Protein AF-A0A194SCV3-F1 (afdb_monomer)

Radius of gyration: 21.95 Å; Cα contacts (8 Å, |Δi|>4): 439; chains: 1; bounding box: 51×50×75 Å

Solvent-accessible surface area (backbone atoms only — not comparable to full-atom values): 14834 Å² total; per-residue (Å²): 133,85,81,80,72,81,77,82,85,56,35,61,63,73,81,51,53,65,38,27,84,58,30,68,70,54,52,54,50,48,66,70,52,48,70,95,56,96,75,72,73,80,56,51,74,49,36,38,59,70,39,33,36,42,34,36,36,84,41,12,36,33,38,32,27,41,51,36,85,89,53,64,49,36,80,82,61,46,73,69,58,49,27,54,39,12,74,70,68,30,29,28,25,52,35,37,38,38,38,48,63,52,63,76,61,65,61,68,69,90,80,68,77,69,82,64,81,75,76,54,80,89,74,54,65,31,52,55,74,57,73,30,35,40,41,71,37,53,78,72,73,78,90,72,83,71,74,88,77,79,85,85,88,84,92,78,92,75,93,71,88,73,82,78,84,78,78,80,84,62,82,53,60,44,71,47,47,74,82,41,29,38,46,61,51,37,73,62,59,45,83,56,78,43,72,50,64,31,53,87,88,50,86,88,52,31,28,33,40,23,36,34,73,66,12,39,35,37,32,31,45,22,50,48,88,65,15,75,81,45,31,43,77,22,32,50,32,33,42,37,41,41,56,58,69,44,65,87,87,66,134

Mean predicted aligned error: 8.71 Å

Secondary structure (DSSP, 8-state):
----PPPPPSB-SGGGTT--TT-HHHHHHHHHHS-SSTT-PPPEEEE-SS-EEEEEGGGTEEEEEEEPTT----TT--HHHHHHHHHTT-EEEEEEEEE---HHHH---TT--S-PPPPPGGGPPPPPSSPSEEEPPP-----------------------PPPPP-PPP-SPEEE-TT-BHHHHHHHH-S-SEEE---TTSTT---EEEEGGGTEEEEES--STTHHHHHTTSBEEEEEEE-TTS-TT--

Structure (mmCIF, N/CA/C/O backbone):
data_AF-A0A194SCV3-F1
#
_entry.id   AF-A0A194SCV3-F1
#
loop_
_atom_site.group_PDB
_atom_site.id
_atom_site.type_symbol
_atom_site.label_atom_id
_atom_site.label_alt_id
_atom_site.label_comp_id
_atom_site.label_asym_id
_atom_site.label_entity_id
_atom_site.label_seq_id
_atom_site.pdbx_PDB_ins_code
_atom_site.Cartn_x
_atom_site.Cartn_y
_atom_site.Cartn_z
_atom_site.occupancy
_atom_site.B_iso_or_equiv
_atom_site.auth_seq_id
_atom_site.auth_comp_id
_atom_site.auth_asym_id
_atom_site.auth_atom_id
_atom_site.pdbx_PDB_model_num
ATOM 1 N N . MET A 1 1 ? 16.577 -28.197 24.395 1.00 61.78 1 MET A N 1
ATOM 2 C CA . MET A 1 1 ? 15.409 -28.489 23.540 1.00 61.78 1 MET A CA 1
ATOM 3 C C . MET A 1 1 ? 14.853 -27.149 23.100 1.00 61.78 1 MET A C 1
ATOM 5 O O . MET A 1 1 ? 14.354 -26.425 23.949 1.00 61.78 1 MET A O 1
ATOM 9 N N . SER A 1 2 ? 15.060 -26.753 21.844 1.00 57.81 2 SER A N 1
ATOM 10 C CA . SER A 1 2 ? 14.552 -25.472 21.341 1.00 57.81 2 SER A CA 1
ATOM 11 C C . SER A 1 2 ? 13.065 -25.622 21.043 1.00 57.81 2 SER A C 1
ATOM 13 O O . SER A 1 2 ? 12.693 -26.394 20.161 1.00 57.81 2 SER A O 1
ATOM 15 N N . THR A 1 3 ? 12.218 -24.935 21.804 1.00 69.69 3 THR A N 1
ATOM 16 C CA . THR A 1 3 ? 10.779 -24.864 21.537 1.00 69.69 3 THR A CA 1
ATOM 17 C C . THR A 1 3 ? 10.575 -24.146 20.207 1.00 69.69 3 THR A C 1
ATOM 19 O O . THR A 1 3 ? 10.859 -22.955 20.095 1.00 69.69 3 THR A O 1
ATOM 22 N N . VAL A 1 4 ? 10.118 -24.871 19.187 1.00 69.81 4 VAL A N 1
ATOM 23 C CA . VAL A 1 4 ? 9.687 -24.273 17.921 1.00 69.81 4 VAL A CA 1
ATOM 24 C C . VAL A 1 4 ? 8.396 -23.516 18.216 1.00 69.81 4 VAL A C 1
ATOM 26 O O . VAL A 1 4 ? 7.373 -24.135 18.507 1.00 69.81 4 VAL A O 1
ATOM 29 N N . MET A 1 5 ? 8.445 -22.183 18.217 1.00 71.94 5 MET A N 1
ATOM 30 C CA . MET A 1 5 ? 7.222 -21.388 18.315 1.00 71.94 5 MET A CA 1
ATOM 31 C C . MET A 1 5 ? 6.427 -21.548 17.013 1.00 71.94 5 MET A C 1
ATOM 33 O O . MET A 1 5 ? 7.025 -21.462 15.936 1.00 71.94 5 MET A O 1
ATOM 37 N N . PRO A 1 6 ? 5.110 -21.802 17.081 1.00 73.88 6 PRO A N 1
ATOM 38 C CA . PRO A 1 6 ? 4.286 -21.916 15.888 1.00 73.88 6 PRO A CA 1
ATOM 39 C C . PRO A 1 6 ? 4.324 -20.595 15.115 1.00 73.88 6 PRO A C 1
ATOM 41 O O . PRO A 1 6 ? 4.078 -19.528 15.677 1.00 73.88 6 PRO A O 1
ATOM 44 N N . THR A 1 7 ? 4.656 -20.663 13.827 1.00 75.25 7 THR A N 1
ATOM 45 C CA . THR A 1 7 ? 4.573 -19.504 12.936 1.00 75.25 7 THR A CA 1
ATOM 46 C C . THR A 1 7 ? 3.104 -19.092 12.818 1.00 75.25 7 THR A C 1
ATOM 48 O O . THR A 1 7 ? 2.262 -19.960 12.572 1.00 75.25 7 THR A O 1
ATOM 51 N N . PRO A 1 8 ? 2.759 -17.809 13.015 1.00 82.00 8 PRO A N 1
ATOM 52 C CA . PRO A 1 8 ? 1.388 -17.357 12.829 1.00 82.00 8 PRO A CA 1
ATOM 53 C C . PRO A 1 8 ? 0.954 -17.587 11.377 1.00 82.00 8 PRO A C 1
ATOM 55 O O . PRO A 1 8 ? 1.681 -17.261 10.440 1.00 82.00 8 PRO A O 1
ATOM 58 N N . ASN A 1 9 ? -0.239 -18.154 11.198 1.00 91.56 9 ASN A N 1
ATOM 59 C CA . ASN A 1 9 ? -0.852 -18.313 9.882 1.00 91.56 9 ASN A CA 1
ATOM 60 C C . ASN A 1 9 ? -1.389 -16.957 9.408 1.00 91.56 9 ASN A C 1
ATOM 62 O O . ASN A 1 9 ? -2.195 -16.339 10.103 1.00 91.56 9 ASN A O 1
ATOM 66 N N . GLY A 1 10 ? -0.971 -16.515 8.225 1.00 95.38 10 GLY A N 1
ATOM 67 C CA . GLY A 1 10 ? -1.454 -15.287 7.600 1.00 95.38 10 GLY A CA 1
ATOM 68 C C . GLY A 1 10 ? -0.558 -14.827 6.455 1.00 95.38 10 GLY A C 1
ATOM 69 O O . GLY A 1 10 ? 0.384 -15.520 6.062 1.00 95.38 10 GLY A O 1
ATOM 70 N N . THR A 1 11 ? -0.867 -13.653 5.920 1.00 97.25 11 THR A N 1
ATOM 71 C CA . THR A 1 11 ? -0.187 -13.074 4.764 1.00 97.25 11 THR A CA 1
ATOM 72 C C . THR A 1 11 ? 0.806 -12.003 5.191 1.00 97.25 11 THR A C 1
ATOM 74 O O . THR A 1 11 ? 0.411 -10.935 5.644 1.00 97.25 11 THR A O 1
ATOM 77 N N . ASP A 1 12 ? 2.095 -12.273 5.009 1.00 96.88 12 ASP A N 1
ATOM 78 C CA . ASP A 1 12 ? 3.168 -11.290 5.183 1.00 96.88 12 ASP A CA 1
ATOM 79 C C . ASP A 1 12 ? 3.372 -10.502 3.877 1.00 96.88 12 ASP A C 1
ATOM 81 O O . ASP A 1 12 ? 3.797 -11.066 2.864 1.00 96.88 12 ASP A O 1
ATOM 85 N N . LEU A 1 13 ? 3.040 -9.207 3.897 1.00 97.56 13 LEU A N 1
ATOM 86 C CA . LEU A 1 13 ? 3.214 -8.305 2.753 1.00 97.56 13 LEU A CA 1
ATOM 87 C C . LEU A 1 13 ? 4.610 -7.666 2.704 1.00 97.56 13 LEU A C 1
ATOM 89 O O . LEU A 1 13 ? 5.088 -7.356 1.612 1.00 97.56 13 LEU A O 1
ATOM 93 N N . HIS A 1 14 ? 5.306 -7.522 3.838 1.00 97.25 14 HIS A N 1
ATOM 94 C CA . HIS A 1 14 ? 6.684 -7.006 3.869 1.00 97.25 14 HIS A CA 1
ATOM 95 C C . HIS A 1 14 ? 7.638 -7.920 3.100 1.00 97.25 14 HIS A C 1
ATOM 97 O O . HIS A 1 14 ? 8.581 -7.446 2.471 1.00 97.25 14 HIS A O 1
ATOM 103 N N . ALA A 1 15 ? 7.343 -9.221 3.066 1.00 97.25 15 ALA A N 1
ATOM 104 C CA . ALA A 1 15 ? 8.031 -10.216 2.247 1.00 97.25 15 ALA A CA 1
ATOM 105 C C . ALA A 1 15 ? 8.077 -9.908 0.732 1.00 97.25 15 ALA A C 1
ATOM 107 O O . ALA A 1 15 ? 8.843 -10.562 0.013 1.00 97.25 15 ALA A O 1
ATOM 108 N N . LEU A 1 16 ? 7.250 -8.976 0.244 1.00 98.06 16 LEU A N 1
ATOM 109 C CA . LEU A 1 16 ? 7.184 -8.565 -1.161 1.00 98.06 16 LEU A CA 1
ATOM 110 C C . LEU A 1 16 ? 8.016 -7.315 -1.477 1.00 98.06 16 LEU A C 1
ATOM 112 O O . LEU A 1 16 ? 8.256 -7.028 -2.653 1.00 98.06 16 LEU A O 1
ATOM 116 N N . LEU A 1 17 ? 8.472 -6.583 -0.459 1.00 97.94 17 LEU A N 1
ATOM 117 C CA . LEU A 1 17 ? 9.349 -5.428 -0.638 1.00 97.94 17 LEU A CA 1
ATOM 118 C C . LEU A 1 17 ? 10.698 -5.867 -1.230 1.00 97.94 17 LEU A C 1
ATOM 120 O O . LEU A 1 17 ? 11.216 -6.948 -0.949 1.00 97.94 17 LEU A O 1
ATOM 124 N N . GLY A 1 18 ? 11.260 -5.029 -2.095 1.00 97.44 18 GLY A N 1
ATOM 125 C CA . GLY A 1 18 ? 12.500 -5.272 -2.830 1.00 97.44 18 GLY A CA 1
ATOM 126 C C . GLY A 1 18 ? 12.377 -6.217 -4.032 1.00 97.44 18 GLY A C 1
ATOM 127 O O . GLY A 1 18 ? 13.321 -6.309 -4.814 1.00 97.44 18 GLY A O 1
ATOM 128 N N . LEU A 1 19 ? 11.244 -6.906 -4.225 1.00 98.25 19 LEU A N 1
ATOM 129 C CA . LEU A 1 19 ? 11.053 -7.804 -5.370 1.00 98.25 19 LEU A CA 1
ATOM 130 C C . LEU A 1 19 ? 10.881 -7.030 -6.688 1.00 98.25 19 LEU A C 1
ATOM 132 O O . LEU A 1 19 ? 10.315 -5.938 -6.712 1.00 98.25 19 LEU A O 1
ATOM 136 N N . SER A 1 20 ? 11.328 -7.618 -7.800 1.00 97.94 20 SER A N 1
ATOM 137 C CA . SER A 1 20 ? 11.035 -7.116 -9.148 1.00 97.94 20 SER A CA 1
ATOM 138 C C . SER A 1 20 ? 9.596 -7.470 -9.569 1.00 97.94 20 SER A C 1
ATOM 140 O O . SER A 1 20 ? 9.032 -8.450 -9.067 1.00 97.94 20 SER A O 1
ATOM 142 N N . PRO A 1 21 ? 8.992 -6.744 -10.530 1.00 97.75 21 PRO A N 1
ATOM 143 C CA . PRO A 1 21 ? 7.656 -7.063 -11.056 1.00 97.75 21 PRO A CA 1
ATOM 144 C C . PRO A 1 21 ? 7.566 -8.435 -11.753 1.00 97.75 21 PRO A C 1
ATOM 146 O O . PRO A 1 21 ? 6.473 -8.966 -11.939 1.00 97.75 21 PRO A O 1
ATOM 149 N N . SER A 1 22 ? 8.702 -9.009 -12.147 1.00 97.00 22 SER A N 1
ATOM 150 C CA . SER A 1 22 ? 8.845 -10.330 -12.771 1.00 97.00 22 SER A CA 1
ATOM 151 C C . SER A 1 22 ? 9.275 -11.427 -11.787 1.00 97.00 22 SER A C 1
ATOM 153 O O . SER A 1 22 ? 9.466 -12.576 -12.184 1.00 97.00 22 SER A O 1
ATOM 155 N N . SER A 1 23 ? 9.447 -11.099 -10.501 1.00 97.88 23 SER A N 1
ATOM 156 C CA . SER A 1 23 ? 9.950 -12.038 -9.501 1.00 97.88 23 SER A CA 1
ATOM 157 C C . SER A 1 23 ? 9.062 -13.289 -9.411 1.00 97.88 23 SER A C 1
ATOM 159 O O . SER A 1 23 ? 7.859 -13.157 -9.167 1.00 97.88 23 SER A O 1
ATOM 161 N N . PRO A 1 24 ? 9.628 -14.514 -9.482 1.00 97.75 24 PRO A N 1
ATOM 162 C CA . PRO A 1 24 ? 8.857 -15.744 -9.293 1.00 97.75 24 PRO A CA 1
ATOM 163 C C . PRO A 1 24 ? 8.139 -15.796 -7.941 1.00 97.75 24 PRO A C 1
ATOM 165 O O . PRO A 1 24 ? 7.052 -16.355 -7.833 1.00 97.75 24 PRO A O 1
ATOM 168 N N . ARG A 1 25 ? 8.722 -15.176 -6.904 1.00 97.94 25 ARG A N 1
ATOM 169 C CA . ARG A 1 25 ? 8.115 -15.090 -5.569 1.00 97.94 25 ARG A CA 1
ATOM 170 C C . ARG A 1 25 ? 6.877 -14.194 -5.570 1.00 97.94 25 ARG A C 1
ATOM 172 O O . ARG A 1 25 ? 5.889 -14.548 -4.934 1.00 97.94 25 ARG A O 1
ATOM 179 N N . LEU A 1 26 ? 6.921 -13.073 -6.294 1.00 97.75 26 LEU A N 1
ATOM 180 C CA . LEU A 1 26 ? 5.761 -12.200 -6.466 1.00 97.75 26 LEU A CA 1
ATOM 181 C C . LEU A 1 26 ? 4.676 -12.895 -7.295 1.00 97.75 26 LEU A C 1
ATOM 183 O O . LEU A 1 26 ? 3.520 -12.901 -6.892 1.00 97.75 26 LEU A O 1
ATOM 187 N N . ALA A 1 27 ? 5.047 -13.547 -8.400 1.00 96.69 27 ALA A N 1
ATOM 188 C CA . ALA A 1 27 ? 4.106 -14.302 -9.226 1.00 96.69 27 ALA A CA 1
ATOM 189 C C . ALA A 1 27 ? 3.414 -15.430 -8.438 1.00 96.69 27 ALA A C 1
ATOM 191 O O . ALA A 1 27 ? 2.198 -15.585 -8.523 1.00 96.69 27 ALA A O 1
ATOM 192 N N . ALA A 1 28 ? 4.164 -16.177 -7.619 1.00 96.75 28 ALA A N 1
ATOM 193 C CA . ALA A 1 28 ? 3.611 -17.215 -6.748 1.00 96.75 28 ALA A CA 1
ATOM 194 C C . ALA A 1 28 ? 2.696 -16.642 -5.654 1.00 96.75 28 ALA A C 1
ATOM 196 O O . ALA A 1 28 ? 1.699 -17.265 -5.297 1.00 96.75 28 ALA A O 1
ATOM 197 N N . PHE A 1 29 ? 3.022 -15.460 -5.120 1.00 97.44 29 PHE A N 1
ATOM 198 C CA . PHE A 1 29 ? 2.143 -14.749 -4.197 1.00 97.44 29 PHE A CA 1
ATOM 199 C C . PHE A 1 29 ? 0.823 -14.369 -4.877 1.00 97.44 29 PHE A C 1
ATOM 201 O O . PHE A 1 29 ? -0.229 -14.706 -4.341 1.00 97.44 29 PHE A O 1
ATOM 208 N N . LEU A 1 30 ? 0.888 -13.725 -6.048 1.00 96.88 30 LEU A N 1
ATOM 209 C CA . LEU A 1 30 ? -0.287 -13.288 -6.806 1.00 96.88 30 LEU A CA 1
ATOM 210 C C . LEU A 1 30 ? -1.168 -14.483 -7.172 1.00 96.88 30 LEU A C 1
ATOM 212 O O . LEU A 1 30 ? -2.339 -14.489 -6.829 1.00 96.88 30 LEU A O 1
ATOM 216 N N . SER A 1 31 ? -0.577 -15.561 -7.691 1.00 95.06 31 SER A N 1
ATOM 217 C CA . SER A 1 31 ? -1.310 -16.790 -8.043 1.00 95.06 31 SER A CA 1
ATOM 218 C C . SER A 1 31 ? -2.037 -17.439 -6.858 1.00 95.06 31 SER A C 1
ATOM 220 O O . SER A 1 31 ? -2.979 -18.190 -7.056 1.00 95.06 31 SER A O 1
ATOM 222 N N . ARG A 1 32 ? -1.580 -17.207 -5.621 1.00 95.19 32 ARG A N 1
ATOM 223 C CA . ARG A 1 32 ? -2.218 -17.745 -4.409 1.00 95.19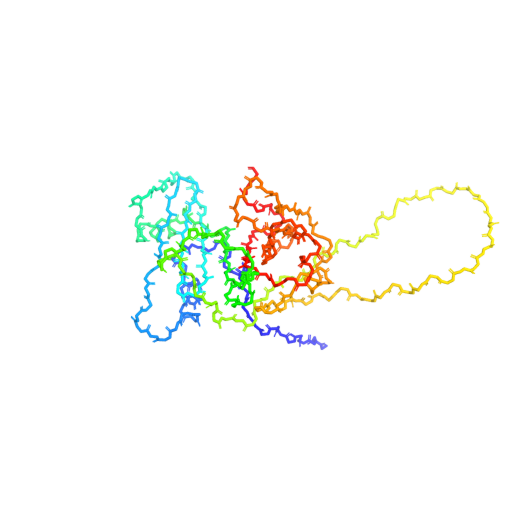 32 ARG A CA 1
ATOM 224 C C . ARG A 1 32 ? -3.375 -16.876 -3.918 1.00 95.19 32 ARG A C 1
ATOM 226 O O . ARG A 1 32 ? -4.240 -17.383 -3.211 1.00 95.19 32 ARG A O 1
ATOM 233 N N . VAL A 1 33 ? -3.335 -15.572 -4.188 1.00 95.00 33 VAL A N 1
ATOM 234 C CA . VAL A 1 33 ? -4.378 -14.630 -3.751 1.00 95.00 33 VAL A CA 1
ATOM 235 C C . VAL A 1 33 ? -5.387 -14.343 -4.857 1.00 95.00 33 VAL A C 1
ATOM 237 O O . VAL A 1 33 ? -6.498 -13.930 -4.564 1.00 95.00 33 VAL A O 1
ATOM 240 N N . GLU A 1 34 ? -5.039 -14.561 -6.118 1.00 93.44 34 GLU A N 1
ATOM 241 C CA . GLU A 1 34 ? -5.981 -14.463 -7.224 1.00 93.44 34 GLU A CA 1
ATOM 242 C C . GLU A 1 34 ? -6.985 -15.629 -7.173 1.00 93.44 34 GLU A C 1
ATOM 244 O O . GLU A 1 34 ? -6.626 -16.743 -6.787 1.00 93.44 34 GLU A O 1
ATOM 249 N N . PRO A 1 35 ? -8.262 -15.391 -7.513 1.00 85.56 35 PRO A N 1
ATOM 250 C CA . PRO A 1 35 ? -9.242 -16.464 -7.617 1.00 85.56 35 PRO A CA 1
ATOM 251 C C . PRO A 1 35 ? -8.844 -17.449 -8.727 1.00 85.56 35 PRO A C 1
ATOM 253 O O . PRO A 1 35 ? -8.335 -17.031 -9.762 1.00 85.56 35 PRO A O 1
ATOM 256 N N . ASP A 1 36 ? -9.161 -18.738 -8.554 1.00 82.56 36 ASP A N 1
ATOM 257 C CA . ASP A 1 36 ? -8.846 -19.828 -9.505 1.00 82.56 36 ASP A CA 1
ATOM 258 C C . ASP A 1 36 ? -9.497 -19.680 -10.900 1.00 82.56 36 ASP A C 1
ATOM 260 O O . ASP A 1 36 ? -9.350 -20.548 -11.765 1.00 82.56 36 ASP A O 1
ATOM 264 N N . ASP A 1 37 ? -10.258 -18.611 -11.133 1.00 79.31 37 ASP A N 1
ATOM 265 C CA . ASP A 1 37 ? -10.914 -18.379 -12.408 1.00 79.31 37 ASP A CA 1
ATOM 266 C C . ASP A 1 37 ? -9.906 -17.818 -13.423 1.00 79.31 37 ASP A C 1
ATOM 268 O O . ASP A 1 37 ? -9.230 -16.816 -13.180 1.00 79.31 37 ASP A O 1
ATOM 272 N N . ASN A 1 38 ? -9.842 -18.425 -14.612 1.00 69.88 38 ASN A N 1
ATOM 273 C CA . ASN A 1 38 ? -8.940 -18.034 -15.709 1.00 69.88 38 ASN A CA 1
ATOM 274 C C . ASN A 1 38 ? -9.209 -16.612 -16.257 1.00 69.88 38 ASN A C 1
ATOM 276 O O . ASN A 1 38 ? -8.614 -16.202 -17.254 1.00 69.88 38 ASN A O 1
ATOM 280 N N . SER A 1 39 ? -10.129 -15.864 -15.648 1.00 80.12 39 SER A N 1
ATOM 281 C CA . SER A 1 39 ? -10.532 -14.514 -16.022 1.00 80.12 39 SER A CA 1
ATOM 282 C C . SER A 1 39 ? -9.831 -13.408 -15.233 1.00 80.12 39 SER A C 1
ATOM 284 O O . SER A 1 39 ? -10.275 -12.262 -15.308 1.00 80.12 39 SER A O 1
ATOM 286 N N . CYS A 1 40 ? -8.791 -13.716 -14.453 1.00 85.12 40 CYS A N 1
ATOM 287 C CA . CYS A 1 40 ? -8.062 -12.705 -13.694 1.00 85.12 40 CYS A CA 1
ATOM 288 C C . CYS A 1 40 ? -7.499 -11.614 -14.637 1.00 85.12 40 CYS A C 1
ATOM 290 O O . CYS A 1 40 ? -6.663 -11.912 -15.498 1.00 85.12 40 CYS A O 1
ATOM 292 N N . PRO A 1 41 ? -7.977 -10.355 -14.551 1.00 92.50 41 PRO A N 1
ATOM 293 C CA . PRO A 1 41 ? -7.523 -9.310 -15.453 1.00 92.50 41 PRO A CA 1
ATOM 294 C C . PRO A 1 41 ? -6.087 -8.890 -15.102 1.00 92.50 41 PRO A C 1
ATOM 296 O O . PRO A 1 41 ? -5.730 -8.849 -13.921 1.00 92.50 41 PRO A O 1
ATOM 299 N N . PRO A 1 42 ? -5.265 -8.506 -16.097 1.00 94.50 42 PRO A N 1
ATOM 300 C CA . PRO A 1 42 ? -3.934 -7.975 -15.826 1.00 94.50 42 PRO A CA 1
ATOM 301 C C . PRO A 1 42 ? -4.017 -6.701 -14.965 1.00 94.50 42 PRO A C 1
ATOM 303 O O . PRO A 1 42 ? -5.031 -5.994 -15.011 1.00 94.50 42 PRO A O 1
ATOM 306 N N . PRO A 1 43 ? -2.960 -6.365 -14.202 1.00 97.06 43 PRO A N 1
ATOM 307 C CA . PRO A 1 43 ? -2.958 -5.155 -13.393 1.00 97.06 43 PRO A CA 1
ATOM 308 C C . PRO A 1 43 ? -3.059 -3.901 -14.266 1.00 97.06 43 PRO A C 1
ATOM 310 O O . PRO A 1 43 ? -2.466 -3.819 -15.345 1.00 97.06 43 PRO A O 1
ATOM 313 N N . GLU A 1 44 ? -3.748 -2.879 -13.761 1.00 96.81 44 GLU A N 1
ATOM 314 C CA . GLU A 1 44 ? -3.720 -1.547 -14.363 1.00 96.81 44 GLU A CA 1
ATOM 315 C C . GLU A 1 44 ? -2.363 -0.893 -14.064 1.00 96.81 44 GLU A C 1
ATOM 317 O O . GLU A 1 44 ? -2.018 -0.639 -12.904 1.00 96.81 44 GLU A O 1
ATOM 322 N N . VAL A 1 45 ? -1.607 -0.597 -15.122 1.00 97.81 45 VAL A N 1
ATOM 323 C CA . VAL A 1 45 ? -0.297 0.058 -15.039 1.00 97.81 45 VAL A CA 1
ATOM 324 C C . VAL A 1 45 ? -0.472 1.575 -14.987 1.00 97.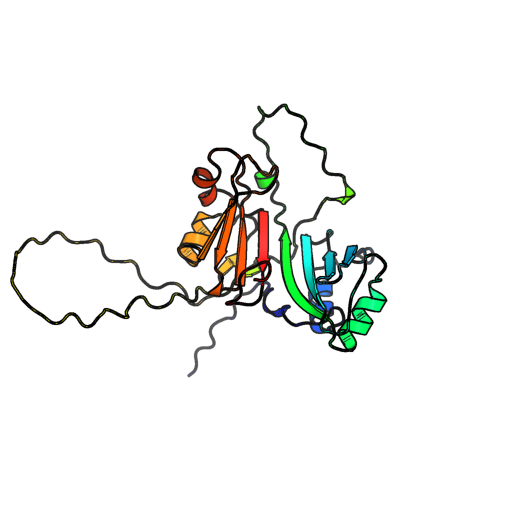81 45 VAL A C 1
ATOM 326 O O . VAL A 1 45 ? -1.032 2.172 -15.906 1.00 97.81 45 VAL A O 1
ATOM 329 N N . LYS A 1 46 ? 0.073 2.217 -13.948 1.00 97.56 46 LYS A N 1
ATOM 330 C CA . LYS A 1 46 ? 0.277 3.675 -13.912 1.00 97.56 46 LYS A CA 1
ATOM 331 C C . LYS A 1 46 ? 1.751 3.968 -13.709 1.00 97.56 46 LYS A C 1
ATOM 333 O O . LYS A 1 46 ? 2.276 3.751 -12.624 1.00 97.56 46 LYS A O 1
ATOM 338 N N . ALA A 1 47 ? 2.415 4.443 -14.752 1.00 97.88 47 ALA A N 1
ATOM 339 C CA . ALA A 1 47 ? 3.850 4.681 -14.740 1.00 97.88 47 ALA A CA 1
ATOM 340 C C . ALA A 1 47 ? 4.176 6.178 -14.823 1.00 97.88 47 ALA A C 1
ATOM 342 O O . ALA A 1 47 ? 3.678 6.901 -15.690 1.00 97.88 47 ALA A O 1
ATOM 343 N N . TYR A 1 48 ? 5.051 6.606 -13.920 1.00 96.88 48 TYR A N 1
ATOM 344 C CA . TYR A 1 48 ? 5.630 7.938 -13.809 1.00 96.88 48 TYR A CA 1
ATOM 345 C C . TYR A 1 48 ? 7.159 7.819 -13.847 1.00 96.88 48 TYR A C 1
ATOM 347 O O . TYR A 1 48 ? 7.714 6.722 -13.769 1.00 96.88 48 TYR A O 1
ATOM 355 N N . ALA A 1 49 ? 7.860 8.944 -13.988 1.00 96.81 49 ALA A N 1
ATOM 356 C CA . ALA A 1 49 ? 9.318 8.929 -14.122 1.00 96.81 49 ALA A CA 1
ATOM 357 C C . ALA A 1 49 ? 10.041 8.396 -12.869 1.00 96.81 49 ALA A C 1
ATOM 359 O O . ALA A 1 49 ? 11.165 7.912 -12.979 1.00 96.81 49 ALA A O 1
ATOM 360 N N . ASP A 1 50 ? 9.397 8.500 -11.709 1.00 96.25 50 ASP A N 1
ATOM 361 C CA . ASP A 1 50 ? 9.905 8.219 -10.366 1.00 96.25 50 ASP A CA 1
ATOM 362 C C . ASP A 1 50 ? 9.212 7.037 -9.674 1.00 96.25 50 ASP A C 1
ATOM 364 O O . ASP A 1 50 ? 9.712 6.544 -8.667 1.00 96.25 50 ASP A O 1
ATOM 368 N N . ILE A 1 51 ? 8.081 6.558 -10.195 1.00 97.62 51 ILE A N 1
ATOM 369 C CA . ILE A 1 51 ? 7.347 5.438 -9.604 1.00 97.62 51 ILE A CA 1
ATOM 370 C C . ILE A 1 51 ? 6.466 4.736 -10.640 1.00 97.62 51 ILE A C 1
ATOM 372 O O . ILE A 1 51 ? 5.940 5.347 -11.572 1.00 97.62 51 ILE A O 1
ATOM 376 N N . VAL A 1 52 ? 6.268 3.435 -10.465 1.00 98.25 52 VAL A N 1
ATOM 377 C CA . VAL A 1 52 ? 5.346 2.624 -11.261 1.00 98.25 52 VAL A CA 1
ATOM 378 C C . VAL A 1 52 ? 4.382 1.901 -10.339 1.00 98.25 52 VAL A C 1
ATOM 380 O O . VAL A 1 52 ? 4.811 1.176 -9.450 1.00 98.25 52 VAL A O 1
ATOM 383 N N . TYR A 1 53 ? 3.086 2.037 -10.592 1.00 98.31 53 TYR A N 1
ATOM 384 C CA . TYR A 1 53 ? 2.041 1.308 -9.889 1.00 98.31 53 TYR A CA 1
ATOM 385 C C . TYR A 1 53 ? 1.503 0.168 -10.747 1.00 98.31 53 TYR A C 1
ATOM 387 O O . TYR A 1 53 ? 1.123 0.382 -11.903 1.00 98.31 53 TYR A O 1
ATOM 395 N N . LEU A 1 54 ? 1.414 -1.020 -10.155 1.00 98.31 54 LEU A N 1
ATOM 396 C CA . LEU A 1 54 ? 0.650 -2.148 -10.676 1.00 98.31 54 LEU A CA 1
ATOM 397 C C . LEU A 1 54 ? -0.581 -2.340 -9.788 1.00 98.31 54 LEU A C 1
ATOM 399 O O . LEU A 1 54 ? -0.473 -2.837 -8.667 1.00 98.31 54 LEU A O 1
ATOM 403 N N . ASN A 1 55 ? -1.745 -1.918 -10.283 1.00 97.62 55 ASN A N 1
ATOM 404 C CA . ASN A 1 55 ? -2.996 -1.938 -9.528 1.00 97.62 55 ASN A CA 1
ATOM 405 C C . ASN A 1 55 ? -3.790 -3.215 -9.841 1.00 97.62 55 ASN A C 1
ATOM 407 O O . ASN A 1 55 ? -4.393 -3.341 -10.910 1.00 97.62 55 ASN A O 1
ATOM 411 N N . TYR A 1 56 ? -3.839 -4.143 -8.891 1.00 96.81 56 TYR A N 1
ATOM 412 C CA . TYR A 1 56 ? -4.643 -5.364 -8.930 1.00 96.81 56 TYR A CA 1
ATOM 413 C C . TYR A 1 56 ? -5.996 -5.107 -8.262 1.00 96.81 56 TYR A C 1
ATOM 415 O O . TYR A 1 56 ? -6.283 -5.559 -7.151 1.00 96.81 56 TYR A O 1
ATOM 423 N N . ARG A 1 57 ? -6.847 -4.330 -8.943 1.00 94.44 57 ARG A N 1
ATOM 424 C CA . ARG A 1 57 ? -8.135 -3.881 -8.384 1.00 94.44 57 ARG A CA 1
ATOM 425 C C . ARG A 1 57 ? -9.055 -5.021 -7.972 1.00 94.44 57 ARG A C 1
ATOM 427 O O . ARG A 1 57 ? -9.724 -4.903 -6.954 1.00 94.44 57 ARG A O 1
ATOM 434 N N . HIS A 1 58 ? -9.034 -6.118 -8.719 1.00 93.88 58 HIS A N 1
ATOM 435 C CA . HIS A 1 58 ? -9.863 -7.302 -8.494 1.00 93.88 58 HIS A CA 1
ATOM 436 C C . HIS A 1 58 ? -9.491 -8.101 -7.225 1.00 93.88 58 HIS A C 1
ATOM 438 O O . HIS A 1 58 ? -10.260 -8.965 -6.822 1.00 93.88 58 HIS A O 1
ATOM 444 N N . ILE A 1 59 ? -8.353 -7.803 -6.585 1.00 95.38 59 ILE A N 1
ATOM 445 C CA . ILE A 1 59 ? -7.967 -8.336 -5.265 1.00 95.38 59 ILE A CA 1
ATOM 446 C C . ILE A 1 59 ? -7.651 -7.225 -4.250 1.00 95.38 59 ILE A C 1
ATOM 448 O O . ILE A 1 59 ? -7.078 -7.500 -3.203 1.00 95.38 59 ILE A O 1
ATOM 452 N N . GLY A 1 60 ? -7.962 -5.958 -4.540 1.00 95.69 60 GLY A N 1
ATOM 453 C CA . GLY A 1 60 ? -7.759 -4.882 -3.562 1.00 95.69 60 GLY A CA 1
ATOM 454 C C . GLY A 1 60 ? -6.297 -4.537 -3.263 1.00 95.69 60 GLY A C 1
ATOM 455 O O . GLY A 1 60 ? -6.021 -4.044 -2.172 1.00 95.69 60 GLY A O 1
ATOM 456 N N . LEU A 1 61 ? -5.365 -4.801 -4.187 1.00 97.38 61 LEU A N 1
ATOM 457 C CA . LEU A 1 61 ? -3.921 -4.659 -3.961 1.00 97.38 61 LEU A CA 1
ATOM 458 C C . LEU A 1 61 ? -3.266 -3.729 -4.988 1.00 97.38 61 LEU A C 1
ATOM 460 O O . LEU A 1 61 ? -3.420 -3.918 -6.191 1.00 97.38 61 LEU A O 1
ATOM 464 N N . SER A 1 62 ? -2.470 -2.768 -4.534 1.00 98.06 62 SER A N 1
ATOM 465 C CA . SER A 1 62 ? -1.579 -1.965 -5.374 1.00 98.06 62 SER A CA 1
ATOM 466 C C . SER A 1 62 ? -0.127 -2.233 -5.004 1.00 98.06 62 SER A C 1
ATOM 468 O O . SER A 1 62 ? 0.208 -2.310 -3.825 1.00 98.06 62 SER A O 1
ATOM 470 N N . LEU A 1 63 ? 0.742 -2.356 -6.004 1.00 98.44 63 LEU A N 1
ATOM 471 C CA . LEU A 1 63 ? 2.187 -2.481 -5.823 1.00 98.44 63 LEU A CA 1
ATOM 472 C C . LEU A 1 63 ? 2.881 -1.262 -6.423 1.00 98.44 63 LEU A C 1
ATOM 474 O O . LEU A 1 63 ? 2.617 -0.921 -7.574 1.00 98.44 63 LEU A O 1
ATOM 478 N N . SER A 1 64 ? 3.797 -0.654 -5.677 1.00 98.38 64 SER A N 1
ATOM 479 C CA . SER A 1 64 ? 4.582 0.509 -6.094 1.00 98.38 64 SER A CA 1
ATOM 480 C C . SER A 1 64 ? 6.038 0.108 -6.309 1.00 98.38 64 SER A C 1
ATOM 482 O O . SER A 1 64 ? 6.661 -0.475 -5.422 1.00 98.38 64 SER A O 1
ATOM 484 N N . PHE A 1 65 ? 6.589 0.432 -7.475 1.00 98.31 65 PHE A N 1
ATOM 485 C CA . PHE A 1 65 ? 7.959 0.115 -7.861 1.00 98.31 65 PHE A CA 1
ATOM 486 C C . PHE A 1 65 ? 8.760 1.383 -8.126 1.00 98.31 65 PHE A C 1
ATOM 488 O O . PHE A 1 65 ? 8.375 2.201 -8.961 1.00 98.31 65 PHE A O 1
ATOM 495 N N . GLU A 1 66 ? 9.902 1.511 -7.459 1.00 97.69 66 GLU A N 1
ATOM 496 C CA . GLU A 1 66 ? 10.858 2.594 -7.683 1.00 97.69 66 GLU A CA 1
ATOM 497 C C . GLU A 1 66 ? 11.792 2.222 -8.855 1.00 97.69 66 GLU A C 1
ATOM 499 O O . GLU A 1 66 ? 12.445 1.167 -8.805 1.00 97.69 66 GLU A O 1
ATOM 504 N N . PRO A 1 67 ? 11.868 3.049 -9.916 1.00 97.81 67 PRO A N 1
ATOM 505 C CA . PRO A 1 67 ? 12.825 2.885 -10.996 1.00 97.81 67 PRO A CA 1
ATOM 506 C C . PRO A 1 67 ? 14.228 3.285 -10.537 1.00 97.81 67 PRO A C 1
ATOM 508 O O . PRO A 1 67 ? 14.446 4.356 -9.976 1.00 97.81 67 PRO A O 1
ATOM 511 N N . LEU A 1 68 ? 15.208 2.434 -10.825 1.00 96.88 68 LEU A N 1
ATOM 512 C CA . LEU A 1 68 ? 16.616 2.727 -10.594 1.00 96.88 68 LEU A CA 1
ATOM 513 C C . LEU A 1 68 ? 17.240 3.368 -11.844 1.00 96.88 68 LEU A C 1
ATOM 515 O O . LEU A 1 68 ? 16.961 2.930 -12.969 1.00 96.88 68 LEU A O 1
ATOM 519 N N . PRO A 1 69 ? 18.127 4.372 -11.690 1.00 95.25 69 PRO A N 1
ATOM 520 C CA . PRO A 1 69 ? 18.819 4.974 -12.822 1.00 95.25 69 PRO A CA 1
ATOM 521 C C . PRO A 1 69 ? 19.532 3.923 -13.697 1.00 95.25 69 PRO A C 1
ATOM 523 O O . PRO A 1 69 ? 20.142 2.995 -13.166 1.00 95.25 69 PRO A O 1
ATOM 526 N N . PRO A 1 70 ? 19.503 4.062 -15.037 1.00 96.75 70 PRO A N 1
ATOM 527 C CA . PRO A 1 70 ? 19.002 5.209 -15.799 1.00 96.75 70 PRO A CA 1
ATOM 528 C C . PRO A 1 70 ? 17.523 5.107 -16.224 1.00 96.75 70 PRO A C 1
ATOM 530 O O . PRO A 1 70 ? 17.092 5.910 -17.052 1.00 96.75 70 PRO A O 1
ATOM 533 N N . LEU A 1 71 ? 16.755 4.131 -15.723 1.00 97.44 71 LEU A N 1
ATOM 534 C CA . LEU A 1 71 ? 15.369 3.921 -16.148 1.00 97.44 71 LEU A CA 1
ATOM 535 C C . LEU A 1 71 ? 14.498 5.143 -15.820 1.00 97.44 71 LEU A C 1
ATOM 537 O O . LEU A 1 71 ? 14.561 5.685 -14.720 1.00 97.44 71 LEU A O 1
ATOM 541 N N . ARG A 1 72 ? 13.667 5.556 -16.782 1.00 97.38 72 ARG A N 1
ATOM 542 C CA . ARG A 1 72 ? 12.641 6.593 -16.610 1.00 97.38 72 ARG A CA 1
ATOM 543 C C . ARG A 1 72 ? 11.341 6.116 -17.254 1.00 97.38 72 ARG A C 1
ATOM 545 O O . ARG A 1 72 ? 11.186 6.278 -18.466 1.00 97.38 72 ARG A O 1
ATOM 552 N N . PRO A 1 73 ? 10.445 5.479 -16.485 1.00 96.94 73 PRO A N 1
ATOM 553 C CA . PRO A 1 73 ? 9.159 5.035 -16.999 1.00 96.94 73 PRO A CA 1
ATOM 554 C C . PRO A 1 73 ? 8.297 6.225 -17.438 1.00 96.94 73 PRO A C 1
ATOM 556 O O . PRO A 1 73 ? 8.537 7.377 -17.069 1.00 96.94 73 PRO A O 1
ATOM 559 N N . SER A 1 74 ? 7.286 5.952 -18.253 1.00 97.31 74 SER A N 1
ATOM 560 C CA . SER A 1 74 ? 6.340 6.964 -18.726 1.00 97.31 74 SER A CA 1
ATOM 561 C C . SER A 1 74 ? 4.941 6.373 -18.826 1.00 97.31 74 SER A C 1
ATOM 563 O O . SER A 1 74 ? 4.777 5.159 -18.757 1.00 97.31 74 SER A O 1
ATOM 565 N N . SER A 1 75 ? 3.930 7.207 -19.055 1.00 96.62 75 SER A N 1
ATOM 566 C CA . SER A 1 75 ? 2.543 6.746 -19.183 1.00 96.62 75 SER A CA 1
ATOM 567 C C . SER A 1 75 ? 2.304 5.761 -20.336 1.00 96.62 75 SER A C 1
ATOM 569 O O . SER A 1 75 ? 1.268 5.104 -20.349 1.00 96.62 75 SER A O 1
ATOM 571 N N . SER A 1 76 ? 3.235 5.634 -21.291 1.00 97.12 76 SER A N 1
ATOM 572 C CA . SER A 1 76 ? 3.183 4.631 -22.362 1.00 97.12 76 SER A CA 1
ATOM 573 C C . SER A 1 76 ? 3.938 3.334 -22.048 1.00 97.12 76 SER A C 1
ATOM 575 O O . SER A 1 76 ? 3.956 2.441 -22.891 1.00 97.12 76 SER A O 1
ATOM 577 N N . SER A 1 77 ? 4.579 3.212 -20.879 1.00 96.88 77 SER A N 1
ATOM 578 C CA . SER A 1 77 ? 5.274 1.988 -20.463 1.00 96.88 77 SER A CA 1
ATOM 579 C C . SER A 1 77 ? 4.286 0.836 -20.284 1.00 96.88 77 SER A C 1
ATOM 581 O O . SER A 1 77 ? 3.326 0.943 -19.521 1.00 96.88 77 SER A O 1
ATOM 583 N N . THR A 1 78 ? 4.530 -0.278 -20.975 1.00 97.81 78 THR A N 1
ATOM 584 C CA . THR A 1 78 ? 3.681 -1.472 -20.885 1.00 97.81 78 THR A CA 1
ATOM 585 C C . THR A 1 78 ? 4.117 -2.388 -19.741 1.00 97.81 78 THR A C 1
ATOM 587 O O . THR A 1 78 ? 5.243 -2.301 -19.250 1.00 97.81 78 THR A O 1
ATOM 590 N N . LEU A 1 79 ? 3.242 -3.309 -19.321 1.00 97.62 79 LEU A N 1
ATOM 591 C CA . LEU A 1 79 ? 3.579 -4.301 -18.294 1.00 97.62 79 LEU A CA 1
ATOM 592 C C . LEU A 1 79 ? 4.783 -5.173 -18.693 1.00 97.62 79 LEU A C 1
ATOM 594 O O . LEU A 1 79 ? 5.621 -5.481 -17.847 1.00 97.62 79 LEU A O 1
ATOM 598 N N . ASP A 1 80 ? 4.895 -5.541 -19.970 1.00 98.06 80 ASP A N 1
ATOM 599 C CA . ASP A 1 80 ? 5.992 -6.382 -20.459 1.00 98.06 80 ASP A CA 1
ATOM 600 C C . ASP A 1 80 ? 7.331 -5.633 -20.479 1.00 98.06 80 ASP A C 1
ATOM 602 O O . ASP A 1 80 ? 8.365 -6.217 -20.145 1.00 98.06 80 ASP A O 1
ATOM 606 N N . ASP A 1 81 ? 7.325 -4.333 -20.795 1.00 97.50 81 ASP A N 1
ATOM 607 C CA . ASP A 1 81 ? 8.520 -3.487 -20.681 1.00 97.50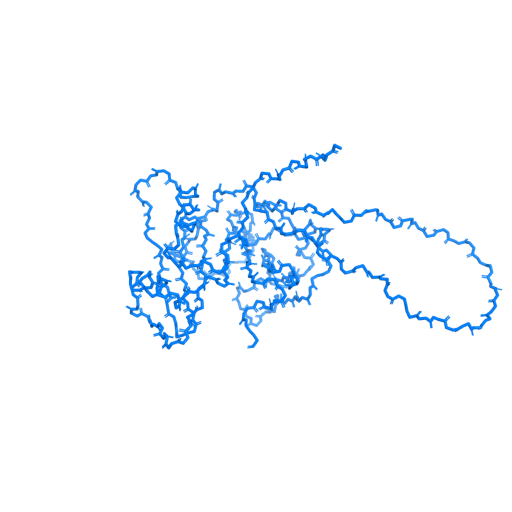 81 ASP A CA 1
ATOM 608 C C . ASP A 1 81 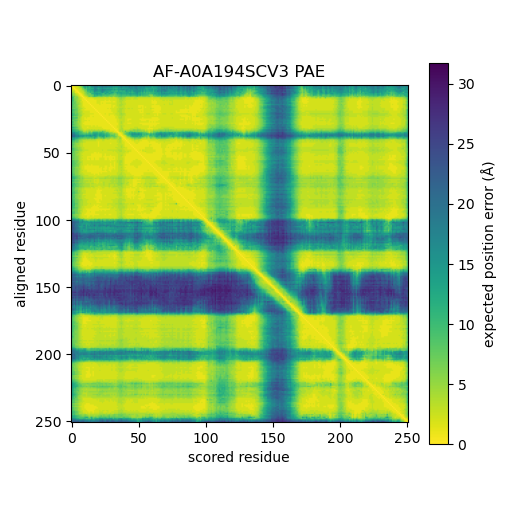? 8.988 -3.414 -19.225 1.00 97.50 81 ASP A C 1
ATOM 610 O O . ASP A 1 81 ? 10.162 -3.625 -18.927 1.00 97.50 81 ASP A O 1
ATOM 614 N N . LEU A 1 82 ? 8.054 -3.177 -18.301 1.00 97.94 82 LEU A N 1
ATOM 615 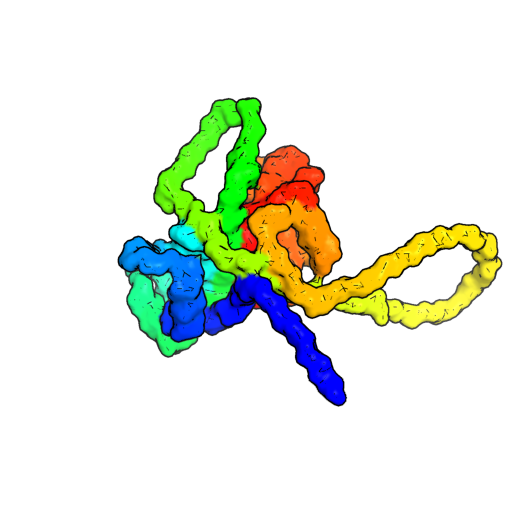C CA . LEU A 1 82 ? 8.342 -3.075 -16.872 1.00 97.94 82 LEU A CA 1
ATOM 616 C C . LEU A 1 82 ? 8.858 -4.395 -16.291 1.00 97.94 82 LEU A C 1
ATOM 618 O O . LEU A 1 82 ? 9.782 -4.389 -15.482 1.00 97.94 82 LEU A O 1
ATOM 622 N N . ARG A 1 83 ? 8.313 -5.538 -16.722 1.00 97.69 83 ARG A N 1
ATOM 623 C CA . ARG A 1 83 ? 8.830 -6.861 -16.340 1.00 97.69 83 ARG A CA 1
ATOM 624 C C . ARG A 1 83 ? 10.264 -7.059 -16.816 1.00 97.69 83 ARG A C 1
ATOM 626 O O . ARG A 1 83 ? 11.114 -7.421 -16.009 1.00 97.69 83 ARG A O 1
ATOM 633 N N . ARG A 1 84 ? 10.551 -6.728 -18.078 1.00 98.00 84 ARG A N 1
ATOM 634 C CA . ARG A 1 84 ? 11.902 -6.810 -18.653 1.00 98.00 84 ARG A CA 1
ATOM 635 C C . ARG A 1 84 ? 12.898 -5.913 -17.915 1.00 98.00 84 ARG A C 1
ATOM 637 O O . ARG A 1 84 ? 14.019 -6.328 -17.640 1.00 98.00 84 ARG A O 1
ATOM 644 N N . GLU A 1 85 ? 12.505 -4.690 -17.574 1.00 98.06 85 GLU A N 1
ATOM 645 C CA . GLU A 1 85 ? 13.346 -3.784 -16.782 1.00 98.06 85 GLU A CA 1
ATOM 646 C C . GLU A 1 85 ? 13.511 -4.265 -15.329 1.00 98.06 85 GLU A C 1
ATOM 648 O O . GLU A 1 85 ? 14.586 -4.116 -14.746 1.00 98.06 85 GLU A O 1
ATOM 653 N N . GLY A 1 86 ? 12.486 -4.909 -14.765 1.00 97.25 86 GLY A N 1
ATOM 654 C CA . GLY A 1 86 ? 12.558 -5.625 -13.494 1.00 97.25 86 GLY A CA 1
ATOM 655 C C . GLY A 1 86 ? 13.577 -6.766 -13.504 1.00 97.25 86 GLY A C 1
ATOM 656 O O . GLY A 1 86 ? 14.380 -6.858 -12.579 1.00 97.25 86 GLY A O 1
ATOM 657 N N . ASP A 1 87 ? 13.600 -7.584 -14.561 1.00 97.50 87 ASP A N 1
ATOM 658 C CA . ASP A 1 87 ? 14.598 -8.651 -14.758 1.00 97.50 87 ASP A CA 1
ATOM 659 C C . ASP A 1 87 ? 16.024 -8.101 -14.870 1.00 97.50 87 ASP A C 1
ATOM 661 O O . ASP A 1 87 ? 16.979 -8.716 -14.397 1.00 97.50 87 ASP A O 1
ATOM 665 N N . ASN A 1 88 ? 16.169 -6.898 -15.429 1.00 97.56 88 ASN A N 1
ATOM 666 C CA . ASN A 1 88 ? 17.436 -6.168 -15.483 1.00 97.56 88 ASN A CA 1
ATOM 667 C C . ASN A 1 88 ? 17.808 -5.490 -14.149 1.00 97.56 88 ASN A C 1
ATOM 669 O O . ASN A 1 88 ? 18.782 -4.735 -14.097 1.00 97.56 88 ASN A O 1
ATOM 673 N N . GLY A 1 89 ? 17.030 -5.705 -13.083 1.00 97.19 89 GLY A N 1
ATOM 674 C CA . GLY A 1 89 ? 17.262 -5.129 -11.761 1.00 97.19 89 GLY A CA 1
ATOM 675 C C . GLY A 1 89 ? 17.025 -3.621 -11.692 1.00 97.19 89 GLY A C 1
ATOM 676 O O . GLY A 1 89 ? 17.572 -2.974 -10.805 1.00 97.19 89 GLY A O 1
ATOM 677 N N . ARG A 1 90 ? 16.250 -3.040 -12.619 1.00 97.94 90 ARG A N 1
ATOM 678 C CA . ARG A 1 90 ? 15.990 -1.590 -12.675 1.00 97.94 90 ARG A CA 1
ATOM 679 C C . ARG A 1 90 ? 14.678 -1.157 -12.033 1.00 97.94 90 ARG A C 1
ATOM 681 O O . ARG A 1 90 ? 14.382 0.032 -12.024 1.00 97.94 90 ARG A O 1
ATOM 688 N N . LEU A 1 91 ? 13.897 -2.092 -11.505 1.00 97.69 91 LEU A N 1
ATOM 689 C CA . LEU A 1 91 ? 12.673 -1.819 -10.756 1.00 97.69 91 LEU A CA 1
ATOM 690 C C . LEU A 1 91 ? 12.655 -2.678 -9.498 1.00 97.69 91 LEU A C 1
ATOM 692 O O . LEU A 1 91 ? 12.862 -3.891 -9.574 1.00 97.69 91 LEU A O 1
ATOM 696 N N . LYS A 1 92 ? 12.362 -2.052 -8.359 1.00 97.50 92 LYS A N 1
ATOM 697 C CA . LYS A 1 92 ? 12.197 -2.725 -7.065 1.00 97.50 92 LYS A CA 1
ATOM 698 C C . LYS A 1 92 ? 10.879 -2.308 -6.422 1.00 97.50 92 LYS A C 1
ATOM 700 O O . LYS A 1 92 ? 10.532 -1.133 -6.451 1.00 97.50 92 LYS A O 1
ATOM 705 N N . CYS A 1 93 ? 10.149 -3.258 -5.848 1.00 98.19 93 CYS A N 1
ATOM 706 C CA . CYS A 1 93 ? 8.941 -2.980 -5.078 1.00 98.19 93 CYS A CA 1
ATOM 707 C C . CYS A 1 93 ? 9.321 -2.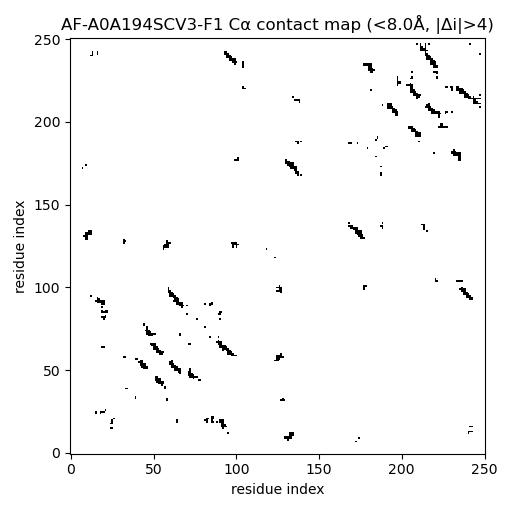213 -3.805 1.00 98.19 93 CYS A C 1
ATOM 709 O O . CYS A 1 93 ? 10.138 -2.693 -3.023 1.00 98.19 93 CYS A O 1
ATOM 711 N N . THR A 1 94 ? 8.763 -1.029 -3.597 1.00 97.62 94 THR A N 1
ATOM 712 C CA . THR A 1 94 ? 9.066 -0.172 -2.436 1.00 97.62 94 THR A CA 1
ATOM 713 C C . THR A 1 94 ? 7.859 0.096 -1.559 1.00 97.62 94 THR A C 1
ATOM 715 O O . THR A 1 94 ? 8.022 0.509 -0.410 1.00 97.62 94 THR A O 1
ATOM 718 N N . GLY A 1 95 ? 6.660 -0.167 -2.073 1.00 97.56 95 GLY A N 1
ATOM 719 C CA . GLY A 1 95 ? 5.428 0.018 -1.333 1.00 97.56 95 GLY A CA 1
ATOM 720 C C . GLY A 1 95 ? 4.319 -0.893 -1.829 1.00 97.56 95 GLY A C 1
ATOM 721 O O . GLY A 1 95 ? 4.293 -1.288 -2.995 1.00 97.56 95 GLY A O 1
ATOM 722 N N . LEU A 1 96 ? 3.393 -1.208 -0.935 1.00 98.31 96 LEU A N 1
ATOM 723 C CA . LEU A 1 96 ? 2.161 -1.918 -1.234 1.00 98.31 96 LEU A CA 1
ATOM 724 C C . LEU A 1 96 ? 1.010 -1.179 -0.569 1.00 98.31 96 LEU A C 1
ATOM 726 O O . LEU A 1 96 ? 1.138 -0.815 0.595 1.00 98.31 96 LEU A O 1
ATOM 730 N N . ASP A 1 97 ? -0.109 -1.030 -1.268 1.00 97.94 97 ASP A N 1
ATOM 731 C CA . ASP A 1 97 ? -1.359 -0.567 -0.674 1.00 97.94 97 ASP A CA 1
ATOM 732 C C . ASP A 1 97 ? -2.393 -1.684 -0.728 1.00 97.94 97 ASP A C 1
ATOM 734 O O . ASP A 1 97 ? -2.623 -2.297 -1.772 1.00 97.94 97 ASP A O 1
ATOM 738 N N . LEU A 1 98 ? -3.029 -1.932 0.406 1.00 97.06 98 LEU A N 1
ATOM 739 C CA . LEU A 1 98 ? -4.132 -2.857 0.552 1.00 97.06 98 LEU A CA 1
ATOM 740 C C . LEU A 1 98 ? -5.394 -2.070 0.868 1.00 97.06 98 LEU A C 1
ATOM 742 O O . LEU A 1 98 ? -5.416 -1.293 1.821 1.00 97.06 98 LEU A O 1
ATOM 746 N N . TYR A 1 99 ? -6.457 -2.295 0.108 1.00 94.56 99 TYR A N 1
ATOM 747 C CA . TYR A 1 99 ? -7.723 -1.602 0.305 1.00 94.56 99 TYR A CA 1
ATOM 748 C C . TYR A 1 99 ? -8.703 -2.474 1.087 1.00 94.56 99 TYR A C 1
ATOM 750 O O . TYR A 1 99 ? -8.997 -3.613 0.718 1.00 94.56 99 TYR A O 1
ATOM 758 N N . ASN A 1 100 ? -9.236 -1.922 2.176 1.00 92.62 100 ASN A N 1
ATOM 759 C CA . ASN A 1 100 ? -10.311 -2.547 2.927 1.00 92.62 100 ASN A CA 1
ATOM 760 C C . ASN A 1 100 ? -11.655 -2.238 2.268 1.00 92.62 100 ASN A C 1
ATOM 762 O O . ASN A 1 100 ? -12.004 -1.082 2.011 1.00 92.62 100 ASN A O 1
ATOM 766 N N . HIS A 1 101 ? -12.430 -3.290 2.039 1.00 80.12 101 HIS A N 1
ATOM 767 C CA . HIS A 1 101 ? -13.739 -3.229 1.401 1.00 80.12 101 HIS A CA 1
ATOM 768 C C . HIS A 1 101 ? -14.880 -3.547 2.356 1.00 80.12 101 HIS A C 1
ATOM 770 O O . HIS A 1 101 ? -15.914 -4.048 1.928 1.00 80.12 101 HIS A O 1
ATOM 776 N N . ASP A 1 102 ? -14.718 -3.231 3.638 1.00 69.62 102 ASP A N 1
ATOM 777 C CA . ASP A 1 102 ? -15.836 -3.280 4.566 1.00 69.62 102 ASP A CA 1
ATOM 778 C C . ASP A 1 102 ? -16.910 -2.256 4.142 1.00 69.62 102 ASP A C 1
ATOM 780 O O . ASP A 1 102 ? -16.657 -1.049 4.056 1.00 69.62 102 ASP A O 1
ATOM 784 N N . ASP A 1 103 ? -18.121 -2.733 3.848 1.00 58.81 103 ASP A N 1
ATOM 785 C CA . ASP A 1 103 ? -19.267 -1.890 3.499 1.00 58.81 103 ASP A CA 1
ATOM 786 C C . ASP A 1 103 ? -19.601 -0.893 4.622 1.00 58.81 103 ASP A C 1
ATOM 788 O O . ASP A 1 103 ? -20.096 0.205 4.345 1.00 58.81 103 ASP A O 1
ATOM 792 N N . ALA A 1 104 ? -19.253 -1.207 5.876 1.00 55.62 104 ALA A N 1
ATOM 793 C CA . ALA A 1 104 ? -19.377 -0.280 6.997 1.00 55.62 104 ALA A CA 1
ATOM 794 C C . ALA A 1 104 ? -18.483 0.962 6.829 1.00 55.62 104 ALA A C 1
ATOM 796 O O . ALA A 1 104 ? -18.908 2.069 7.158 1.00 55.62 104 ALA A O 1
ATOM 797 N N . ALA A 1 105 ? -17.299 0.822 6.219 1.00 54.59 105 ALA A N 1
ATOM 798 C CA . ALA A 1 105 ? -16.430 1.953 5.883 1.00 54.59 105 ALA A CA 1
ATOM 799 C C . ALA A 1 105 ? -17.010 2.835 4.758 1.00 54.59 105 ALA A C 1
ATOM 801 O O . ALA A 1 105 ? -16.583 3.975 4.564 1.00 54.59 105 ALA A O 1
ATOM 802 N N . ARG A 1 106 ? -17.986 2.322 3.995 1.00 58.38 106 ARG A N 1
ATOM 803 C CA . ARG A 1 106 ? -18.654 3.035 2.894 1.00 58.38 106 ARG A CA 1
ATOM 804 C C . ARG A 1 106 ? -19.973 3.680 3.302 1.00 58.38 106 ARG A C 1
ATOM 806 O O . ARG A 1 106 ? -20.464 4.544 2.568 1.00 58.38 106 ARG A O 1
ATOM 813 N N . ALA A 1 107 ? -20.558 3.267 4.425 1.00 57.03 107 ALA A N 1
ATOM 814 C CA . ALA A 1 107 ? -21.846 3.765 4.880 1.00 57.03 107 ALA A CA 1
ATOM 815 C C . ALA A 1 107 ? -21.750 5.262 5.214 1.00 57.03 107 ALA A C 1
ATOM 817 O O . ALA A 1 107 ? -21.243 5.673 6.256 1.00 57.03 107 ALA A O 1
ATOM 818 N N . ARG A 1 108 ? -22.247 6.108 4.304 1.00 57.31 108 ARG A N 1
ATOM 819 C CA . ARG A 1 108 ? -22.431 7.531 4.592 1.00 57.31 108 ARG A CA 1
ATOM 820 C C . ARG A 1 108 ? -23.531 7.717 5.635 1.00 57.31 108 ARG A C 1
ATOM 822 O O . ARG A 1 108 ? -24.556 7.036 5.547 1.00 57.31 108 ARG A O 1
ATOM 829 N N . PRO A 1 109 ? -23.393 8.704 6.536 1.00 57.56 109 PRO A N 1
ATOM 830 C CA . PRO A 1 109 ? -24.520 9.183 7.315 1.00 57.56 109 PRO A CA 1
ATOM 831 C C . PRO A 1 109 ? -25.657 9.606 6.366 1.00 57.56 109 PRO A C 1
ATOM 833 O O . PRO A 1 109 ? -25.393 10.289 5.370 1.00 57.56 109 PRO A O 1
ATOM 836 N N . PRO A 1 110 ? -26.912 9.226 6.649 1.00 57.06 110 PRO A N 1
ATOM 837 C CA . PRO A 1 110 ? -28.049 9.448 5.752 1.00 57.06 110 PRO A CA 1
ATOM 838 C C . PRO A 1 110 ? -28.346 10.927 5.429 1.00 57.06 110 PRO A C 1
ATOM 840 O O . PRO A 1 110 ? -29.044 11.205 4.452 1.00 57.06 110 PRO A O 1
ATOM 843 N N . ASP A 1 111 ? -27.800 11.879 6.192 1.00 56.75 111 ASP A N 1
ATOM 844 C CA . ASP A 1 111 ? -28.123 13.306 6.063 1.00 56.75 111 ASP A CA 1
ATOM 845 C C . ASP A 1 111 ? -27.253 14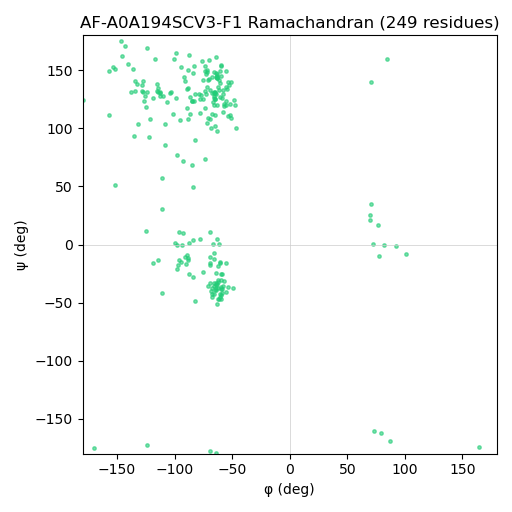.098 5.073 1.00 56.75 111 ASP A C 1
ATOM 847 O O . ASP A 1 111 ? -27.609 15.220 4.701 1.00 56.75 111 ASP A O 1
ATOM 851 N N . ASP A 1 112 ? -26.171 13.522 4.540 1.00 57.44 112 ASP A N 1
ATOM 852 C CA . ASP A 1 112 ? -25.306 14.211 3.573 1.00 57.44 112 ASP A CA 1
ATOM 853 C C . ASP A 1 112 ? -25.838 14.087 2.130 1.00 57.44 112 ASP A C 1
ATOM 855 O O . ASP A 1 112 ? -25.266 13.441 1.248 1.00 57.44 112 ASP A O 1
ATOM 859 N N . LYS A 1 113 ? -26.974 14.749 1.864 1.00 56.31 113 LYS A N 1
ATOM 860 C CA . LYS A 1 113 ? -27.654 14.791 0.549 1.00 56.31 113 LYS A CA 1
ATOM 861 C C . LYS A 1 113 ? -26.876 15.523 -0.554 1.00 56.31 113 LYS A C 1
ATOM 863 O O . LYS A 1 113 ? -27.349 15.606 -1.692 1.00 56.31 113 LYS A O 1
ATOM 868 N N . LYS A 1 114 ? -25.681 16.054 -0.275 1.00 60.94 114 LYS A N 1
ATOM 869 C CA . LYS A 1 114 ? -24.798 16.580 -1.323 1.00 60.94 114 LYS A CA 1
ATOM 870 C C . LYS A 1 114 ? -24.226 15.398 -2.102 1.00 60.94 114 LYS A C 1
ATOM 872 O O . LYS A 1 114 ? -23.348 14.690 -1.610 1.00 60.94 114 LYS A O 1
ATOM 877 N N . LYS A 1 115 ? -24.763 15.184 -3.313 1.00 52.94 115 LYS A N 1
ATOM 878 C CA . LYS A 1 115 ? -24.323 14.169 -4.284 1.00 52.94 115 LYS A CA 1
ATOM 879 C C . LYS A 1 115 ? -22.801 14.208 -4.398 1.00 52.94 115 LYS A C 1
ATOM 881 O O . LYS A 1 115 ? -22.255 15.073 -5.077 1.00 52.94 115 LYS A O 1
ATOM 886 N N . ALA A 1 116 ? -22.123 13.280 -3.734 1.00 56.62 116 ALA A N 1
ATOM 887 C CA . ALA A 1 116 ? -20.724 13.058 -4.028 1.00 56.62 116 ALA A CA 1
ATOM 888 C C . ALA A 1 116 ? -20.582 12.643 -5.491 1.00 56.62 116 ALA A C 1
ATOM 890 O O . ALA A 1 116 ? -21.504 12.019 -6.035 1.00 56.62 116 ALA A O 1
ATOM 891 N N . PRO A 1 117 ? -19.451 12.982 -6.129 1.00 55.59 117 PRO A N 1
ATOM 892 C CA . PRO A 1 117 ? -19.130 12.409 -7.422 1.00 55.59 117 PRO A CA 1
ATOM 893 C C . PRO A 1 117 ? -19.243 10.890 -7.293 1.00 55.59 117 PRO A C 1
ATOM 895 O O . PRO A 1 117 ? -18.613 10.278 -6.429 1.00 55.59 117 PRO A O 1
ATOM 898 N N . ARG A 1 118 ? -20.126 10.292 -8.102 1.00 60.19 118 ARG A N 1
ATOM 899 C CA . ARG A 1 118 ? -20.222 8.837 -8.209 1.00 60.19 118 ARG A CA 1
ATOM 900 C C . ARG A 1 118 ? -18.829 8.343 -8.584 1.00 60.19 118 ARG A C 1
ATOM 902 O O . ARG A 1 118 ? -18.314 8.759 -9.621 1.00 60.19 118 ARG A O 1
ATOM 909 N N . GLN A 1 119 ? -18.224 7.501 -7.745 1.00 60.16 119 GLN A N 1
ATOM 910 C CA . GLN A 1 119 ? -17.048 6.750 -8.174 1.00 60.16 119 GLN A CA 1
ATOM 911 C C . GLN A 1 119 ? -17.428 6.005 -9.449 1.00 60.16 119 GLN A C 1
ATOM 913 O O . GLN A 1 119 ? -18.525 5.439 -9.538 1.00 60.16 119 GLN A O 1
ATOM 918 N N . ARG A 1 120 ? -16.559 6.071 -10.457 1.00 67.81 120 ARG A N 1
ATOM 919 C CA . ARG A 1 120 ? -16.780 5.293 -11.669 1.00 67.81 120 ARG A CA 1
ATOM 920 C C . ARG A 1 120 ? -16.736 3.814 -11.280 1.00 67.81 120 ARG A C 1
ATOM 922 O O . ARG A 1 120 ? -15.948 3.465 -10.402 1.00 67.81 120 ARG A O 1
ATOM 929 N N . PRO A 1 121 ? -17.561 2.954 -11.893 1.00 68.62 121 PRO A N 1
ATOM 930 C CA . PRO A 1 121 ? -17.490 1.513 -11.661 1.00 68.62 121 PRO A CA 1
ATOM 931 C C . PRO A 1 121 ? -16.059 0.965 -11.781 1.00 68.62 121 PRO A C 1
ATOM 933 O O . PRO A 1 121 ? -15.653 0.169 -10.944 1.00 68.62 121 PRO A O 1
ATOM 936 N N . ASP A 1 122 ? -15.276 1.492 -12.727 1.00 70.81 122 ASP A N 1
ATOM 937 C CA . ASP A 1 122 ? -13.882 1.095 -12.988 1.00 70.81 122 ASP A CA 1
ATOM 938 C C . ASP A 1 122 ? -12.891 1.508 -11.883 1.00 70.81 122 ASP A C 1
ATOM 940 O O . ASP A 1 122 ? -11.781 0.987 -11.806 1.00 70.81 122 ASP A O 1
ATOM 944 N N . ASP A 1 123 ? -13.283 2.427 -10.995 1.00 77.38 123 ASP A N 1
ATOM 945 C CA . ASP A 1 123 ? -12.467 2.832 -9.848 1.00 77.38 123 ASP A CA 1
ATOM 946 C C . ASP A 1 123 ? -12.701 1.943 -8.617 1.00 77.38 123 ASP A C 1
ATOM 948 O O . ASP A 1 123 ? -12.118 2.180 -7.552 1.00 77.38 123 ASP A O 1
ATOM 952 N N . ARG A 1 124 ? -13.564 0.927 -8.736 1.00 86.56 124 ARG A N 1
ATOM 953 C CA . ARG A 1 124 ? -13.879 0.020 -7.640 1.00 86.56 124 ARG A CA 1
ATOM 954 C C . ARG A 1 124 ? -12.757 -1.000 -7.454 1.00 86.56 124 ARG A C 1
ATOM 956 O O . ARG A 1 124 ? -12.384 -1.726 -8.365 1.00 86.56 124 ARG A O 1
ATOM 963 N N . TRP A 1 125 ? -12.256 -1.040 -6.232 1.00 90.69 125 TRP A N 1
ATOM 964 C CA . TRP A 1 125 ? -11.409 -2.107 -5.722 1.00 90.69 125 TRP A CA 1
ATOM 965 C C . TRP A 1 125 ? -12.297 -3.215 -5.115 1.00 90.69 125 TRP A C 1
ATOM 967 O O . TRP A 1 125 ? -13.411 -2.931 -4.653 1.00 90.69 125 TRP A O 1
ATOM 977 N N . GLU A 1 126 ? -11.832 -4.456 -5.160 1.00 91.81 126 GLU A N 1
ATOM 978 C CA . GLU A 1 126 ? -12.456 -5.629 -4.537 1.00 91.81 126 GLU A CA 1
ATOM 979 C C . GLU A 1 126 ? -11.750 -5.986 -3.216 1.00 91.81 126 GLU A C 1
ATOM 981 O O . GLU A 1 126 ? -10.611 -5.567 -3.003 1.00 91.81 126 GLU A O 1
ATOM 986 N N . PRO A 1 127 ? -12.390 -6.732 -2.297 1.00 91.31 127 PRO A N 1
ATOM 987 C CA . PRO A 1 127 ? -11.759 -7.142 -1.046 1.00 91.31 127 PRO A CA 1
ATOM 988 C C . PRO A 1 127 ? -10.527 -8.025 -1.268 1.00 91.31 127 PRO A C 1
ATOM 990 O O . PRO A 1 127 ? -10.539 -8.935 -2.094 1.00 91.31 127 PRO A O 1
ATOM 993 N N . PHE A 1 128 ? -9.494 -7.819 -0.452 1.00 95.19 128 PHE A N 1
ATOM 994 C CA . PHE A 1 128 ? -8.353 -8.729 -0.418 1.00 95.19 128 PHE A CA 1
ATOM 995 C C . PHE A 1 128 ? -8.757 -10.118 0.114 1.00 95.19 128 PHE A C 1
ATOM 997 O O . PHE A 1 128 ? -9.395 -10.198 1.164 1.00 95.19 128 PHE A O 1
ATOM 1004 N N . PRO A 1 129 ? -8.392 -11.225 -0.552 1.00 94.88 129 PRO A N 1
ATOM 1005 C CA . PRO A 1 129 ? -8.897 -12.548 -0.179 1.00 94.88 129 PRO A CA 1
ATOM 1006 C C . PRO A 1 129 ? -8.055 -13.281 0.877 1.00 94.88 129 PRO A C 1
ATOM 1008 O O . PRO A 1 129 ? -8.506 -14.289 1.415 1.00 94.88 129 PRO A O 1
ATOM 1011 N N . ALA A 1 130 ? -6.849 -12.804 1.205 1.00 95.38 130 ALA A N 1
ATOM 1012 C CA . ALA A 1 130 ? -5.889 -13.554 2.023 1.00 95.38 130 ALA A CA 1
ATOM 1013 C C . ALA A 1 130 ? -5.658 -12.952 3.422 1.00 95.38 130 ALA A C 1
ATOM 1015 O O . ALA A 1 130 ? -4.530 -12.631 3.801 1.00 95.38 130 ALA A O 1
ATOM 1016 N N . TYR A 1 131 ? -6.731 -12.811 4.202 1.00 95.06 131 TYR A N 1
ATOM 1017 C CA . TYR A 1 131 ? -6.660 -12.424 5.617 1.00 95.06 131 TYR A CA 1
ATOM 1018 C C . TYR A 1 131 ? -6.369 -13.622 6.550 1.00 95.06 131 TYR A C 1
ATOM 1020 O O . TYR A 1 131 ? -6.740 -14.751 6.223 1.00 95.06 131 TYR A O 1
ATOM 1028 N N . PRO A 1 132 ? -5.759 -13.405 7.737 1.00 97.06 132 PRO A N 1
ATOM 1029 C CA . PRO A 1 132 ? -5.244 -12.127 8.238 1.00 97.06 132 PRO A CA 1
ATOM 1030 C C . PRO A 1 132 ? -3.980 -11.676 7.504 1.00 97.06 132 PRO A C 1
ATOM 1032 O O . PRO A 1 132 ? -3.162 -12.499 7.093 1.00 97.06 132 PRO A O 1
ATOM 1035 N N . VAL A 1 133 ? -3.788 -10.361 7.412 1.00 97.38 133 VAL A N 1
ATOM 1036 C CA . VAL A 1 133 ? -2.503 -9.776 7.011 1.00 97.38 133 VAL A CA 1
ATOM 1037 C C . VAL A 1 133 ? -1.639 -9.636 8.255 1.00 97.38 133 VAL A C 1
ATOM 1039 O O . VAL A 1 133 ? -2.076 -9.083 9.259 1.00 97.38 133 VAL A O 1
ATOM 1042 N N . LEU A 1 134 ? -0.426 -10.171 8.215 1.00 97.44 134 LEU A N 1
ATOM 1043 C CA . LEU A 1 134 ? 0.493 -10.160 9.344 1.00 97.44 134 LEU A CA 1
ATOM 1044 C C . LEU A 1 134 ? 1.324 -8.882 9.295 1.00 97.44 134 LEU A C 1
ATOM 1046 O O . LEU A 1 134 ? 2.198 -8.742 8.443 1.00 97.44 134 LEU A O 1
ATOM 1050 N N . LEU A 1 135 ? 1.049 -7.959 10.212 1.00 96.75 135 LEU A N 1
ATOM 1051 C CA . LEU A 1 135 ? 1.890 -6.785 10.421 1.00 96.75 135 LEU A CA 1
ATOM 1052 C C . LEU A 1 135 ? 3.053 -7.147 11.357 1.00 96.75 135 LEU A C 1
ATOM 1054 O O . LEU A 1 135 ? 2.876 -7.994 12.240 1.00 96.75 135 LEU A O 1
ATOM 1058 N N . PRO A 1 136 ? 4.238 -6.535 11.191 1.00 94.69 136 PRO A N 1
ATOM 1059 C CA . PRO A 1 136 ? 5.396 -6.825 12.027 1.00 94.69 136 PRO A CA 1
ATOM 1060 C C . PRO A 1 136 ? 5.103 -6.537 13.500 1.00 94.69 136 PRO A C 1
ATOM 1062 O O . PRO A 1 136 ? 4.257 -5.710 13.831 1.00 94.69 136 PRO A O 1
ATOM 1065 N N . ALA A 1 137 ? 5.809 -7.229 14.392 1.00 91.75 137 ALA A N 1
ATOM 1066 C CA . ALA A 1 137 ? 5.711 -6.951 15.818 1.00 91.75 137 ALA A CA 1
ATOM 1067 C C . ALA A 1 137 ? 6.211 -5.531 16.118 1.00 91.75 137 ALA A C 1
ATOM 1069 O O . ALA A 1 137 ? 7.193 -5.085 15.521 1.00 91.75 137 ALA A O 1
ATOM 1070 N N . SER A 1 138 ? 5.568 -4.854 17.073 1.00 85.81 138 SER A N 1
ATOM 1071 C CA . SER A 1 138 ? 6.010 -3.535 17.529 1.00 85.81 138 SER A CA 1
ATOM 1072 C C . SER A 1 138 ? 7.469 -3.587 17.984 1.00 85.81 138 SER A C 1
ATOM 1074 O O . SER A 1 138 ? 7.848 -4.348 18.882 1.00 85.81 138 SER A O 1
ATOM 1076 N N . SER A 1 139 ? 8.292 -2.746 17.368 1.00 80.06 139 SER A N 1
ATOM 1077 C CA . SER A 1 139 ? 9.694 -2.560 17.712 1.00 80.06 139 SER A CA 1
ATOM 1078 C C . SER A 1 139 ? 9.821 -1.559 18.858 1.00 80.06 139 SER A C 1
ATOM 1080 O O . SER A 1 139 ? 10.575 -0.600 18.767 1.00 80.06 139 SER A O 1
ATOM 1082 N N . SER A 1 140 ? 9.050 -1.744 19.939 1.00 68.00 140 SER A N 1
ATOM 1083 C CA . SER A 1 140 ? 9.016 -0.792 21.052 1.00 68.00 140 SER A CA 1
ATOM 1084 C C . SER A 1 140 ? 10.448 -0.512 21.530 1.00 68.00 140 SER A C 1
ATOM 1086 O O . SER A 1 140 ? 11.087 -1.411 22.091 1.00 68.00 140 SER A O 1
ATOM 1088 N N . PRO A 1 141 ? 10.984 0.709 21.334 1.00 59.19 141 PRO A N 1
ATOM 1089 C CA . PRO A 1 141 ? 12.280 1.053 21.879 1.00 59.19 141 PRO A CA 1
ATOM 1090 C C . PRO A 1 141 ? 12.082 1.073 23.387 1.00 59.19 141 PRO A C 1
ATOM 1092 O O . PRO A 1 141 ? 11.320 1.895 23.899 1.00 59.19 141 PRO A O 1
ATOM 1095 N N . SER A 1 142 ? 12.694 0.123 24.100 1.00 48.06 142 SER A N 1
ATOM 1096 C CA . SER A 1 142 ? 12.612 0.072 25.556 1.00 48.06 142 SER A CA 1
ATOM 1097 C C . SER A 1 142 ? 12.987 1.450 26.087 1.00 48.06 142 SER A C 1
ATOM 1099 O O . SER A 1 142 ? 14.138 1.881 25.982 1.00 48.06 142 SER A O 1
ATOM 1101 N N . SER A 1 143 ? 11.997 2.168 26.599 1.00 49.72 143 SER A N 1
ATOM 1102 C CA . SER A 1 143 ? 12.151 3.498 27.161 1.00 49.72 143 SER A CA 1
ATOM 1103 C C . SER A 1 143 ? 12.838 3.339 28.515 1.00 49.72 143 SER A C 1
ATOM 1105 O O . SER A 1 143 ? 12.209 3.380 29.561 1.00 49.72 143 SER A O 1
ATOM 1107 N N . SER A 1 144 ? 14.136 3.047 28.494 1.00 46.84 144 SER A N 1
ATOM 1108 C CA . SER A 1 144 ? 14.979 2.983 29.685 1.00 46.84 144 SER A CA 1
ATOM 1109 C C . SER A 1 144 ? 16.425 3.327 29.334 1.00 46.84 144 SER A C 1
ATOM 1111 O O . SER A 1 144 ? 17.364 2.622 29.693 1.00 46.84 144 SER A O 1
ATOM 1113 N N . ALA A 1 145 ? 16.614 4.456 28.657 1.00 43.03 145 ALA A N 1
ATOM 1114 C CA . ALA A 1 145 ? 17.784 5.284 28.911 1.00 43.03 145 ALA A CA 1
ATOM 1115 C C . ALA A 1 145 ? 17.334 6.392 29.869 1.00 43.03 145 ALA A C 1
ATOM 1117 O O . ALA A 1 145 ? 17.048 7.517 29.462 1.00 43.03 145 ALA A O 1
ATOM 1118 N N . ALA A 1 146 ? 17.193 6.036 31.148 1.00 48.53 146 ALA A N 1
ATOM 1119 C CA . ALA A 1 146 ? 17.135 7.037 32.199 1.00 48.53 146 ALA A CA 1
ATOM 1120 C C . ALA A 1 146 ? 18.429 7.871 32.122 1.00 48.53 146 ALA A C 1
ATOM 1122 O O . ALA A 1 146 ? 19.513 7.287 32.004 1.00 48.53 146 ALA A O 1
ATOM 1123 N N . PRO A 1 147 ? 18.363 9.211 32.170 1.00 56.84 147 PRO A N 1
ATOM 1124 C CA . PRO A 1 147 ? 19.568 9.998 32.375 1.00 56.84 147 PRO A CA 1
ATOM 1125 C C . PRO A 1 147 ? 20.194 9.591 33.721 1.00 56.84 147 PRO A C 1
ATOM 1127 O O . PRO A 1 147 ? 19.454 9.301 34.665 1.00 56.84 147 PRO A O 1
ATOM 1130 N N . PRO A 1 148 ? 21.532 9.566 33.862 1.00 51.81 148 PRO A N 1
ATOM 1131 C CA . PRO A 1 148 ? 22.153 9.410 35.169 1.00 51.81 148 PRO A CA 1
ATOM 1132 C C . PRO A 1 148 ? 21.782 10.622 36.034 1.00 51.81 148 PRO A C 1
ATOM 1134 O O . PRO A 1 148 ? 22.381 11.690 35.930 1.00 51.81 148 PRO A O 1
ATOM 1137 N N . SER A 1 149 ? 20.760 10.470 36.876 1.00 51.31 149 SER A N 1
ATOM 1138 C CA . SER A 1 149 ? 20.421 11.436 37.915 1.00 51.31 149 SER A CA 1
ATOM 1139 C C . SER A 1 149 ? 21.521 11.424 38.972 1.00 51.31 149 SER A C 1
ATOM 1141 O O . SER A 1 149 ? 21.572 10.559 39.844 1.00 51.31 149 SER A O 1
ATOM 1143 N N . THR A 1 150 ? 22.420 12.401 38.896 1.00 51.81 150 THR A N 1
ATOM 1144 C CA . THR A 1 150 ? 23.264 12.795 40.023 1.00 51.81 150 THR A CA 1
ATOM 1145 C C . THR A 1 150 ? 22.385 13.381 41.128 1.00 51.81 150 THR A C 1
ATOM 1147 O O . THR A 1 150 ? 21.591 14.290 40.895 1.00 51.81 150 THR A O 1
ATOM 1150 N N . ALA A 1 151 ? 22.527 12.813 42.321 1.00 55.34 151 ALA A N 1
ATOM 1151 C CA . ALA A 1 151 ? 21.773 13.077 43.539 1.00 55.34 151 ALA A CA 1
ATOM 1152 C C . ALA A 1 151 ? 21.756 14.548 44.007 1.00 55.34 151 ALA A C 1
ATOM 1154 O O . ALA A 1 151 ? 22.772 15.236 43.899 1.00 55.34 151 ALA A O 1
ATOM 1155 N N . SER A 1 152 ? 20.662 14.971 44.665 1.00 47.06 152 SER A N 1
ATOM 1156 C CA . SER A 1 152 ? 20.653 15.342 46.103 1.00 47.06 152 SER A CA 1
ATOM 1157 C C . SER A 1 152 ? 19.266 15.792 46.627 1.00 47.06 152 SER A C 1
ATOM 1159 O O . SER A 1 152 ? 18.732 16.794 46.160 1.00 47.06 152 SER A O 1
ATOM 1161 N N . SER A 1 153 ? 18.807 15.106 47.695 1.00 46.97 153 SER A N 1
ATOM 1162 C CA . SER A 1 153 ? 17.898 15.550 48.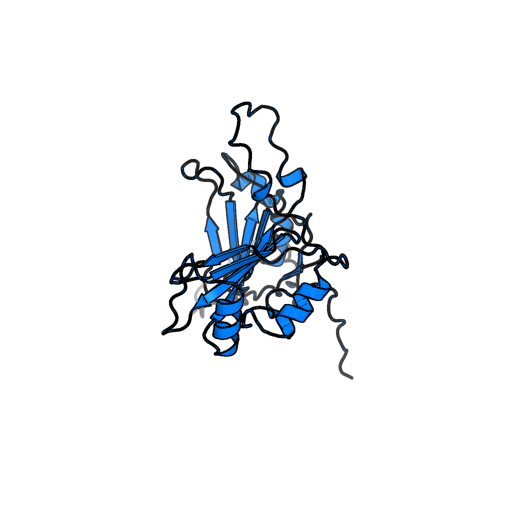794 1.00 46.97 153 SER A CA 1
ATOM 1163 C C . SER A 1 153 ? 16.358 15.494 48.606 1.00 46.97 153 SER A C 1
ATOM 1165 O O . SER A 1 153 ? 15.881 15.614 47.484 1.00 46.97 153 SER A O 1
ATOM 1167 N N . PRO A 1 154 ? 15.556 15.487 49.705 1.00 65.19 154 PRO A N 1
ATOM 1168 C CA . PRO A 1 154 ? 15.394 14.464 50.760 1.00 65.19 154 PRO A CA 1
ATOM 1169 C C . PRO A 1 154 ? 13.890 14.017 50.879 1.00 65.19 154 PRO A C 1
ATOM 1171 O O . PRO A 1 154 ? 13.099 14.379 50.009 1.00 65.19 154 PRO A O 1
ATOM 1174 N N . PRO A 1 155 ? 13.459 13.196 51.870 1.00 58.72 155 PRO A N 1
ATOM 1175 C CA . PRO A 1 155 ? 12.247 12.383 51.751 1.00 58.72 155 PRO A CA 1
ATOM 1176 C C . PRO A 1 155 ? 10.976 13.107 52.215 1.00 58.72 155 PRO A C 1
ATOM 1178 O O . PRO A 1 155 ? 10.939 13.657 53.315 1.00 58.72 155 PRO A O 1
ATOM 1181 N N . SER A 1 156 ? 9.911 12.994 51.420 1.00 56.72 156 SER A N 1
ATOM 1182 C CA . SER A 1 156 ? 8.534 13.214 51.866 1.00 56.72 156 SER A CA 1
ATOM 1183 C C . SER A 1 156 ? 7.710 11.976 51.535 1.00 56.72 156 SER A C 1
ATOM 1185 O O . SER A 1 156 ? 7.602 11.565 50.382 1.00 56.72 156 SER A O 1
ATOM 1187 N N . THR A 1 157 ? 7.192 11.373 52.596 1.00 57.53 157 THR A N 1
ATOM 1188 C CA . THR A 1 157 ? 6.217 10.289 52.628 1.00 57.53 157 THR A CA 1
ATOM 1189 C C . THR A 1 157 ? 4.878 10.764 52.074 1.00 57.53 157 THR A C 1
ATOM 1191 O O . THR A 1 157 ? 4.287 11.668 52.656 1.00 57.53 157 THR A O 1
ATOM 1194 N N . ASP A 1 158 ? 4.392 10.131 51.011 1.00 49.78 158 ASP A N 1
ATOM 1195 C CA . ASP A 1 158 ? 2.971 9.806 50.887 1.00 49.78 158 ASP A CA 1
ATOM 1196 C C . ASP A 1 158 ? 2.795 8.640 49.907 1.00 49.78 158 ASP A C 1
ATOM 1198 O O . ASP A 1 158 ? 3.052 8.742 48.705 1.00 49.78 158 ASP A O 1
ATOM 1202 N N . ASP A 1 159 ? 2.394 7.502 50.470 1.00 51.69 159 ASP A N 1
ATOM 1203 C CA . ASP A 1 159 ? 1.973 6.307 49.753 1.00 51.69 159 ASP A CA 1
ATOM 1204 C C . ASP A 1 159 ? 0.616 6.585 49.099 1.00 51.69 159 ASP A C 1
ATOM 1206 O O . ASP A 1 159 ? -0.420 6.656 49.758 1.00 51.69 159 ASP A O 1
ATOM 1210 N N . THR A 1 160 ? 0.586 6.708 47.776 1.00 56.59 160 THR A N 1
ATOM 1211 C CA . THR A 1 160 ? -0.639 6.481 47.003 1.00 56.59 160 THR A CA 1
ATOM 1212 C C . THR A 1 160 ? -0.293 5.567 45.843 1.00 56.59 160 THR A C 1
ATOM 1214 O O . THR A 1 160 ? 0.366 5.954 44.879 1.00 56.59 160 THR A O 1
ATOM 1217 N N . ALA A 1 161 ? -0.699 4.308 46.007 1.00 50.28 161 ALA A N 1
ATOM 1218 C CA . ALA A 1 161 ? -0.427 3.195 45.118 1.00 50.28 161 ALA A CA 1
ATOM 1219 C C . ALA A 1 161 ? -0.842 3.521 43.676 1.00 50.28 161 ALA A C 1
ATOM 1221 O O . ALA A 1 161 ? -2.026 3.616 43.350 1.00 50.28 161 ALA A O 1
ATOM 1222 N N . SER A 1 162 ? 0.161 3.675 42.814 1.00 57.75 162 SER A N 1
ATOM 1223 C CA . SER A 1 162 ? -0.019 3.739 41.367 1.00 57.75 162 SER A CA 1
ATOM 1224 C C . SER A 1 162 ? -0.351 2.332 40.854 1.00 57.75 162 SER A C 1
ATOM 1226 O O . SER A 1 162 ? 0.360 1.385 41.211 1.00 57.75 162 SER A O 1
ATOM 1228 N N . PRO A 1 163 ? -1.420 2.141 40.060 1.00 51.50 163 PRO A N 1
ATOM 1229 C CA . PRO A 1 163 ? -1.775 0.823 39.566 1.00 51.50 163 PRO A CA 1
ATOM 1230 C C . PRO A 1 163 ? -0.703 0.335 38.589 1.00 51.50 163 PRO A C 1
ATOM 1232 O O . PRO A 1 163 ? -0.275 1.051 37.685 1.00 51.50 163 PRO A O 1
ATOM 1235 N N . ALA A 1 164 ? -0.255 -0.893 38.838 1.00 46.97 164 ALA A N 1
ATOM 1236 C CA . ALA A 1 164 ? 0.805 -1.582 38.126 1.00 46.97 164 ALA A CA 1
ATOM 1237 C C . ALA A 1 164 ? 0.626 -1.510 36.602 1.00 46.97 164 ALA A C 1
ATOM 1239 O O . ALA A 1 164 ? -0.401 -1.921 36.062 1.00 46.97 164 ALA A O 1
ATOM 1240 N N . ALA A 1 165 ? 1.663 -1.011 35.930 1.00 49.91 165 ALA A N 1
ATOM 1241 C CA . ALA A 1 165 ? 1.798 -1.037 34.485 1.00 49.91 165 ALA A CA 1
ATOM 1242 C C . ALA A 1 165 ? 1.710 -2.486 33.980 1.00 49.91 165 ALA A C 1
ATOM 1244 O O . ALA A 1 165 ? 2.496 -3.354 34.369 1.00 49.91 165 ALA A O 1
ATOM 1245 N N . THR A 1 166 ? 0.706 -2.738 33.146 1.00 45.28 166 THR A N 1
ATOM 1246 C CA . THR A 1 166 ? 0.412 -4.037 32.546 1.00 45.28 166 THR A CA 1
ATOM 1247 C C . THR A 1 166 ? 1.553 -4.496 31.631 1.00 45.28 166 THR A C 1
ATOM 1249 O O . THR A 1 166 ? 2.211 -3.700 30.969 1.00 45.28 166 THR A O 1
ATOM 1252 N N . ALA A 1 167 ? 1.772 -5.808 31.656 1.00 52.28 167 ALA A N 1
ATOM 1253 C CA . ALA A 1 167 ? 2.892 -6.580 31.129 1.00 52.28 167 ALA A CA 1
ATOM 1254 C C . ALA A 1 167 ? 2.966 -6.637 29.568 1.00 52.28 167 ALA A C 1
ATOM 1256 O O . ALA A 1 167 ? 2.171 -5.991 28.890 1.00 52.28 167 ALA A O 1
ATOM 1257 N N . PRO A 1 168 ? 3.937 -7.375 28.987 1.00 48.25 168 PRO A N 1
ATOM 1258 C CA . PRO A 1 168 ? 4.723 -6.988 27.815 1.00 48.25 168 PRO A CA 1
ATOM 1259 C C . PRO A 1 168 ? 3.966 -6.979 26.485 1.00 48.25 168 PRO A C 1
ATOM 1261 O O . PRO A 1 168 ? 3.209 -7.896 26.163 1.00 48.25 168 PRO A O 1
ATOM 1264 N N . THR A 1 169 ? 4.297 -5.977 25.671 1.00 55.03 169 THR A N 1
ATOM 1265 C CA . THR A 1 169 ? 4.030 -5.892 24.234 1.00 55.03 169 THR A CA 1
ATOM 1266 C C . THR A 1 16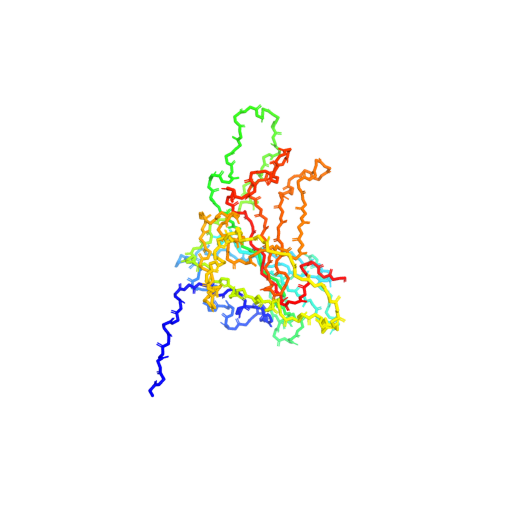9 ? 4.441 -7.206 23.566 1.00 55.03 169 THR A C 1
ATOM 1268 O O . THR A 1 169 ? 5.589 -7.641 23.664 1.00 55.03 169 THR A O 1
ATOM 1271 N N . SER A 1 170 ? 3.495 -7.894 22.929 1.00 58.19 170 SER A N 1
ATOM 1272 C CA . SER A 1 170 ? 3.752 -9.189 22.302 1.00 58.19 170 SER A CA 1
ATOM 1273 C C . SER A 1 170 ? 4.731 -9.038 21.133 1.00 58.19 170 SER A C 1
ATOM 1275 O O . SER A 1 170 ? 4.432 -8.322 20.183 1.00 58.19 170 SER A O 1
ATOM 1277 N N . HIS A 1 171 ? 5.834 -9.791 21.133 1.00 79.75 171 HIS A N 1
ATOM 1278 C CA . HIS A 1 171 ? 6.767 -9.909 19.995 1.00 79.75 171 HIS A CA 1
ATOM 1279 C C . HIS A 1 171 ? 6.190 -10.670 18.784 1.00 79.75 171 HIS A C 1
ATOM 1281 O O . HIS A 1 171 ? 6.930 -11.063 17.882 1.00 79.75 171 HIS A O 1
ATOM 1287 N N . LEU A 1 172 ? 4.888 -10.951 18.781 1.00 89.12 172 LEU A N 1
ATOM 1288 C CA . LEU A 1 172 ? 4.233 -11.684 17.709 1.00 89.12 172 LEU A CA 1
ATOM 1289 C C . LEU A 1 172 ? 3.688 -10.706 16.662 1.00 89.12 172 LEU A C 1
ATOM 1291 O O . LEU A 1 172 ? 3.204 -9.639 17.043 1.00 89.12 172 LEU A O 1
ATOM 1295 N N . PRO A 1 173 ? 3.723 -11.076 15.369 1.00 94.31 173 PRO A N 1
ATOM 1296 C CA . PRO A 1 173 ? 3.038 -10.336 14.319 1.00 94.31 173 PRO A CA 1
ATOM 1297 C C . PRO A 1 173 ? 1.564 -10.083 14.654 1.00 94.31 173 PRO A C 1
ATOM 1299 O O . PRO A 1 173 ? 0.876 -10.972 15.167 1.00 94.31 173 PRO A O 1
ATOM 1302 N N . PHE A 1 174 ? 1.072 -8.889 14.333 1.00 95.31 174 PHE A N 1
ATOM 1303 C CA . PHE A 1 174 ? -0.325 -8.524 14.541 1.00 95.31 174 PHE A CA 1
ATOM 1304 C C . PHE A 1 174 ? -1.197 -9.021 13.376 1.00 95.31 174 PHE A C 1
ATOM 1306 O O . PHE A 1 174 ? -0.934 -8.652 12.229 1.00 95.31 174 PHE A O 1
ATOM 1313 N N . PRO A 1 175 ? -2.246 -9.824 13.630 1.00 96.75 175 PRO A N 1
ATOM 1314 C CA . PRO A 1 175 ? -3.132 -10.324 12.585 1.00 96.75 175 PRO A CA 1
ATOM 1315 C C . PRO A 1 175 ? -4.191 -9.273 12.220 1.00 96.75 175 PRO A C 1
ATOM 1317 O O . PRO A 1 175 ? -5.282 -9.246 12.793 1.00 96.75 175 PRO A O 1
ATOM 1320 N N . LEU A 1 176 ? -3.886 -8.410 11.252 1.00 96.81 176 LEU A N 1
ATOM 1321 C CA . LEU A 1 176 ? -4.824 -7.424 10.723 1.00 96.81 176 LEU A CA 1
ATOM 1322 C C . LEU A 1 176 ? -5.986 -8.119 9.999 1.00 96.81 176 LEU A C 1
ATOM 1324 O O . LEU A 1 176 ? -5.785 -8.933 9.095 1.00 96.81 176 LEU A O 1
ATOM 1328 N N . GLN A 1 177 ? -7.204 -7.756 10.390 1.00 96.44 177 GLN A N 1
ATOM 1329 C CA . GLN A 1 177 ? -8.468 -8.218 9.823 1.00 96.44 177 GLN A CA 1
ATOM 1330 C C . GLN A 1 177 ? -9.230 -7.034 9.214 1.00 96.44 177 GLN A C 1
ATOM 1332 O O . GLN A 1 177 ? -9.011 -5.898 9.642 1.00 96.44 177 GLN A O 1
ATOM 1337 N N . PRO A 1 178 ? -10.186 -7.255 8.292 1.00 95.19 178 PRO A N 1
ATOM 1338 C CA . PRO A 1 178 ? -11.046 -6.183 7.777 1.00 95.19 178 PRO A CA 1
ATOM 1339 C C . PRO A 1 178 ? -11.755 -5.395 8.886 1.00 95.19 178 PRO A C 1
ATOM 1341 O O . PRO A 1 178 ? -11.873 -4.176 8.816 1.00 95.19 178 PRO A O 1
ATOM 1344 N N . SER A 1 179 ? -12.157 -6.086 9.954 1.00 94.56 179 SER A N 1
ATOM 1345 C CA . SER A 1 179 ? -12.845 -5.504 11.108 1.00 94.56 179 SER A CA 1
ATOM 1346 C C . SER A 1 179 ? -11.905 -4.893 12.155 1.00 94.56 179 SER A C 1
ATOM 1348 O O . SER A 1 179 ? -12.365 -4.504 13.228 1.00 94.56 179 SER A O 1
ATOM 1350 N N . THR A 1 180 ? -10.588 -4.855 11.919 1.00 95.56 180 THR A N 1
ATOM 1351 C CA . THR A 1 180 ? -9.649 -4.238 12.865 1.00 95.56 180 THR A CA 1
ATOM 1352 C C . THR A 1 180 ? -9.918 -2.739 12.971 1.00 95.56 180 THR A C 1
ATOM 1354 O O . THR A 1 180 ? -10.001 -2.038 11.964 1.00 95.56 180 THR A O 1
ATOM 1357 N N . THR A 1 181 ? -10.005 -2.240 14.202 1.00 96.00 181 THR A N 1
ATOM 1358 C CA . THR A 1 181 ? -10.229 -0.822 14.503 1.00 96.00 181 THR A CA 1
ATOM 1359 C C . THR A 1 181 ? -8.933 -0.089 14.845 1.00 96.00 181 THR A C 1
ATOM 1361 O O . THR A 1 181 ? -7.916 -0.710 15.180 1.00 96.00 181 THR A O 1
ATOM 1364 N N . GLY A 1 182 ? -8.977 1.245 14.828 1.00 94.69 182 GLY A N 1
ATOM 1365 C CA . GLY A 1 182 ? -7.858 2.086 15.258 1.00 94.69 182 GLY A CA 1
ATOM 1366 C C . GLY A 1 182 ? -7.376 1.802 16.679 1.00 94.69 182 GLY A C 1
ATOM 1367 O O . GLY A 1 182 ? -6.174 1.709 16.916 1.00 94.69 182 GLY A O 1
ATOM 1368 N N . ALA A 1 183 ? -8.293 1.578 17.618 1.00 95.75 183 ALA A N 1
ATOM 1369 C CA . ALA A 1 183 ? -7.972 1.293 19.013 1.00 95.75 183 ALA A CA 1
ATOM 1370 C C . ALA A 1 183 ? -7.206 -0.029 19.174 1.00 95.75 183 ALA A C 1
ATOM 1372 O O . ALA A 1 183 ? -6.279 -0.109 19.982 1.00 95.75 183 ALA A O 1
ATOM 1373 N N . ALA A 1 184 ? -7.549 -1.051 18.383 1.00 96.06 184 ALA A N 1
ATOM 1374 C CA . ALA A 1 184 ? -6.847 -2.331 18.398 1.00 96.06 184 ALA A CA 1
ATOM 1375 C C . ALA A 1 184 ? -5.398 -2.182 17.904 1.00 96.06 184 ALA A C 1
ATOM 1377 O O . ALA A 1 184 ? -4.478 -2.706 18.531 1.00 96.06 184 ALA A O 1
ATOM 1378 N N . LEU A 1 185 ? -5.187 -1.413 16.829 1.00 95.44 185 LEU A N 1
ATOM 1379 C CA . LEU A 1 185 ? -3.848 -1.129 16.309 1.00 95.44 185 LEU A CA 1
ATOM 1380 C C . LEU A 1 185 ? -3.021 -0.262 17.266 1.00 95.44 185 LEU A C 1
ATOM 1382 O O . LEU A 1 185 ? -1.868 -0.594 17.514 1.00 95.44 185 LEU A O 1
ATOM 1386 N N . LEU A 1 186 ? -3.606 0.776 17.872 1.00 94.50 186 LEU A N 1
ATOM 1387 C CA . LEU A 1 186 ? -2.936 1.601 18.889 1.00 94.50 186 LEU A CA 1
ATOM 1388 C C . LEU A 1 186 ? -2.551 0.793 20.131 1.00 94.50 186 LEU A C 1
ATOM 1390 O O . LEU A 1 186 ? -1.482 0.998 20.693 1.00 94.50 186 LEU A O 1
ATOM 1394 N N . THR A 1 187 ? -3.395 -0.154 20.543 1.00 94.00 187 THR A N 1
ATOM 1395 C CA . THR A 1 187 ? -3.079 -1.055 21.661 1.00 94.00 187 THR A CA 1
ATOM 1396 C C . THR A 1 187 ? -1.873 -1.941 21.340 1.00 94.00 187 THR A C 1
ATOM 1398 O O . THR A 1 187 ? -1.085 -2.240 22.233 1.00 94.00 187 THR A O 1
ATOM 1401 N N . HIS A 1 188 ? -1.705 -2.356 20.078 1.00 93.19 188 HIS A N 1
ATOM 1402 C CA . HIS A 1 188 ? -0.586 -3.205 19.667 1.00 93.19 188 HIS A CA 1
ATOM 1403 C C . HIS A 1 188 ? 0.705 -2.419 19.392 1.00 93.19 188 HIS A C 1
ATOM 1405 O O . HIS A 1 188 ? 1.770 -2.806 19.866 1.00 93.19 188 HIS A O 1
ATOM 1411 N N . PHE A 1 189 ? 0.619 -1.336 18.617 1.00 93.69 189 PHE A N 1
ATOM 1412 C CA . PHE A 1 189 ? 1.777 -0.576 18.140 1.00 93.69 189 PHE A CA 1
ATOM 1413 C C . PHE A 1 189 ? 2.150 0.626 19.015 1.00 93.69 189 PHE A C 1
ATOM 1415 O O . PHE A 1 189 ? 3.247 1.161 18.870 1.00 93.69 189 PHE A O 1
ATOM 1422 N N . GLY A 1 190 ? 1.271 1.064 19.917 1.00 94.50 190 GLY A N 1
ATOM 1423 C CA . GLY A 1 190 ? 1.446 2.309 20.661 1.00 94.50 190 GLY A CA 1
ATOM 1424 C C . GLY A 1 190 ? 1.206 3.554 19.800 1.00 94.50 190 GLY A C 1
ATOM 1425 O O . GLY A 1 190 ? 0.562 3.498 18.749 1.00 94.50 190 GLY A O 1
ATOM 1426 N N . GLU A 1 191 ? 1.716 4.699 20.261 1.00 94.25 191 GLU A N 1
ATOM 1427 C CA . GLU A 1 191 ? 1.545 5.987 19.574 1.00 94.25 191 GLU A CA 1
ATOM 1428 C C . GLU A 1 191 ? 2.245 5.973 18.199 1.00 94.25 191 GLU A C 1
ATOM 1430 O O . GLU A 1 191 ? 3.420 5.605 18.112 1.00 94.25 191 GLU A O 1
ATOM 1435 N N . PRO A 1 192 ? 1.563 6.385 17.114 1.00 95.81 192 PRO A N 1
ATOM 1436 C CA . PRO A 1 192 ? 2.176 6.477 15.795 1.00 95.81 192 PRO A CA 1
ATOM 1437 C C . PRO A 1 192 ? 3.273 7.544 15.745 1.00 95.81 192 PRO A C 1
ATOM 1439 O O . PRO A 1 192 ? 3.188 8.596 16.375 1.00 95.81 192 PRO A O 1
ATOM 1442 N N . THR A 1 193 ? 4.287 7.308 14.914 1.00 95.94 193 THR A N 1
ATOM 1443 C CA . THR A 1 193 ? 5.380 8.262 14.668 1.00 95.94 193 THR A CA 1
ATOM 1444 C C . THR A 1 193 ? 4.888 9.508 13.934 1.00 95.94 193 THR A C 1
ATOM 1446 O O . THR A 1 193 ? 5.345 10.620 14.200 1.00 95.94 193 THR A O 1
ATOM 1449 N N . ARG A 1 194 ? 3.957 9.333 12.991 1.00 95.19 194 ARG A N 1
ATOM 1450 C CA . ARG A 1 194 ? 3.350 10.428 12.227 1.00 95.19 194 ARG A CA 1
ATOM 1451 C C . ARG A 1 194 ? 1.851 10.218 12.135 1.00 95.19 194 ARG A C 1
ATOM 1453 O O . ARG A 1 194 ? 1.359 9.094 12.139 1.00 95.19 194 ARG A O 1
ATOM 1460 N N . LYS A 1 195 ? 1.116 11.316 12.026 1.00 94.75 195 LYS A N 1
ATOM 1461 C CA . LYS A 1 195 ? -0.331 11.294 11.846 1.00 94.75 195 LYS A CA 1
ATOM 1462 C C . LYS A 1 195 ? -0.787 12.536 11.096 1.00 94.75 195 LYS A C 1
ATOM 1464 O O . LYS A 1 195 ? -0.145 13.582 11.192 1.00 94.75 195 LYS A O 1
ATOM 1469 N N . GLY A 1 196 ? -1.878 12.432 10.350 1.00 92.12 196 GLY A N 1
ATOM 1470 C CA . GLY A 1 196 ? -2.373 13.542 9.542 1.00 92.12 196 GLY A CA 1
ATOM 1471 C C . GLY A 1 196 ? -3.754 13.290 8.954 1.00 92.12 196 GLY A C 1
ATOM 1472 O O . GLY A 1 196 ? -4.404 12.294 9.257 1.00 92.12 196 GLY A O 1
ATOM 1473 N N . GLY A 1 197 ? -4.217 14.226 8.126 1.00 88.38 197 GLY A N 1
ATOM 1474 C CA . GLY A 1 197 ? -5.551 14.175 7.525 1.00 88.38 197 GLY A CA 1
ATOM 1475 C C . GLY A 1 197 ? -6.645 14.796 8.398 1.00 88.38 197 GLY A C 1
ATOM 1476 O O . GLY A 1 197 ? -6.370 15.521 9.355 1.00 88.38 197 GLY A O 1
ATOM 1477 N N . GLY A 1 198 ? -7.906 14.585 8.011 1.00 74.25 198 GLY A N 1
ATOM 1478 C CA . GLY A 1 198 ? -9.073 15.176 8.686 1.00 74.25 198 GLY A CA 1
ATOM 1479 C C . GLY A 1 198 ? -9.265 16.685 8.465 1.00 74.25 198 GLY A C 1
ATOM 1480 O O . GLY A 1 198 ? -10.228 17.259 8.970 1.00 74.25 198 GLY A O 1
ATOM 1481 N N . SER A 1 199 ? -8.385 17.338 7.695 1.00 69.50 199 SER A N 1
ATOM 1482 C CA . SER A 1 199 ? -8.579 18.731 7.285 1.00 69.50 199 SER A CA 1
ATOM 1483 C C . SER A 1 199 ? -9.701 18.835 6.254 1.00 69.50 199 SER A C 1
ATOM 1485 O O . SER A 1 199 ? -9.738 18.091 5.274 1.00 69.50 199 SER A O 1
ATOM 1487 N N . SER A 1 200 ? -10.578 19.823 6.424 1.00 59.78 200 SER A N 1
ATOM 1488 C CA . SER A 1 200 ? -11.636 20.154 5.463 1.00 59.78 200 SER A CA 1
ATOM 1489 C C . SER A 1 200 ? -11.107 20.666 4.115 1.00 59.78 200 SER A C 1
ATOM 1491 O O . SER A 1 200 ? -11.873 20.744 3.156 1.00 59.78 200 SER A O 1
ATOM 1493 N N . SER A 1 201 ? -9.815 21.007 4.025 1.00 60.16 201 SER A N 1
ATOM 1494 C CA . SER A 1 201 ? -9.195 21.588 2.827 1.00 60.16 201 SER A CA 1
ATOM 1495 C C . SER A 1 201 ? -8.936 20.588 1.698 1.00 60.16 201 SER A C 1
ATOM 1497 O O . SER A 1 201 ? -8.848 21.008 0.547 1.00 60.16 201 SER A O 1
ATOM 1499 N N . THR A 1 202 ? -8.821 19.290 1.999 1.00 57.34 202 THR A N 1
ATOM 1500 C CA . THR A 1 202 ? -8.530 18.248 1.001 1.00 57.34 202 THR A CA 1
ATOM 1501 C C . THR A 1 202 ? -9.650 17.211 1.014 1.00 57.34 202 THR A C 1
ATOM 1503 O O . THR A 1 202 ? -9.616 16.267 1.807 1.00 57.34 202 THR A O 1
ATOM 1506 N N . PRO A 1 203 ? -10.681 17.378 0.167 1.00 57.81 203 PRO A N 1
ATOM 1507 C CA . PRO A 1 203 ? -11.813 16.466 0.132 1.00 57.81 203 PRO A CA 1
ATOM 1508 C C . PRO A 1 203 ? -11.359 15.033 -0.170 1.00 57.81 203 PRO A C 1
ATOM 1510 O O . PRO A 1 203 ? -10.723 14.785 -1.190 1.00 57.81 203 PRO A O 1
ATOM 1513 N N . GLY A 1 204 ? -11.740 14.084 0.687 1.00 62.94 204 GLY A N 1
ATOM 1514 C CA . GLY A 1 204 ? -11.625 12.648 0.410 1.00 62.94 204 GLY A CA 1
ATOM 1515 C C . GLY A 1 204 ? -10.449 11.917 1.053 1.00 62.94 204 GLY A C 1
ATOM 1516 O O . GLY A 1 204 ? -10.460 10.689 1.007 1.00 62.94 204 GLY A O 1
ATOM 1517 N N . VAL A 1 205 ? -9.506 12.625 1.683 1.00 69.31 205 VAL A N 1
ATOM 1518 C CA . VAL A 1 205 ? -8.434 12.001 2.478 1.00 69.31 205 VAL A CA 1
ATOM 1519 C C . VAL A 1 205 ? -8.924 11.841 3.917 1.00 69.31 205 VAL A C 1
ATOM 1521 O O . VAL A 1 205 ? -9.257 12.836 4.572 1.00 69.31 205 VAL A O 1
ATOM 1524 N N . GLY A 1 206 ? -9.022 10.596 4.393 1.00 83.00 206 GLY A N 1
ATOM 1525 C CA . GLY A 1 206 ? -9.333 10.296 5.791 1.00 83.00 206 GLY A CA 1
ATOM 1526 C C . GLY A 1 206 ? -8.244 10.785 6.748 1.00 83.00 206 GLY A C 1
ATOM 1527 O O . GLY A 1 206 ? -7.246 11.391 6.348 1.00 83.00 206 GLY A O 1
ATOM 1528 N N . ILE A 1 207 ? -8.427 10.544 8.042 1.00 92.31 207 ILE A N 1
ATOM 1529 C CA . ILE A 1 207 ? -7.286 10.603 8.965 1.00 92.31 207 ILE A CA 1
ATOM 1530 C C . ILE A 1 207 ? -6.398 9.374 8.749 1.00 92.31 207 ILE A C 1
ATOM 1532 O O . ILE A 1 207 ? -6.888 8.301 8.396 1.00 92.31 207 ILE A O 1
ATOM 1536 N N . TRP A 1 208 ? -5.100 9.518 8.980 1.00 94.94 208 TRP A N 1
ATOM 1537 C CA . TRP A 1 208 ? -4.136 8.432 8.849 1.00 94.94 208 TRP A CA 1
ATOM 1538 C C . TRP A 1 208 ? -3.085 8.483 9.955 1.00 94.94 208 TRP A C 1
ATOM 1540 O O . TRP A 1 208 ? -2.802 9.539 10.530 1.00 94.94 208 TRP A O 1
ATOM 1550 N N . THR A 1 209 ? -2.506 7.324 10.246 1.00 96.69 209 THR A N 1
ATOM 1551 C CA . THR A 1 209 ? -1.447 7.126 11.243 1.00 96.69 209 THR A CA 1
ATOM 1552 C C . THR A 1 209 ? -0.342 6.258 10.660 1.00 96.69 209 THR A C 1
ATOM 1554 O O . THR A 1 209 ? -0.625 5.296 9.953 1.00 96.69 209 THR A O 1
ATOM 1557 N N . GLU A 1 210 ? 0.910 6.579 10.967 1.00 97.00 210 GLU A N 1
ATOM 1558 C CA . GLU A 1 210 ? 2.096 5.881 10.470 1.00 97.00 210 GLU A CA 1
ATOM 1559 C C . GLU A 1 210 ? 3.007 5.458 11.625 1.00 97.00 210 GLU A C 1
ATOM 1561 O O . GLU A 1 210 ? 3.376 6.276 12.472 1.00 97.00 210 GLU A O 1
ATOM 1566 N N . TRP A 1 211 ? 3.419 4.195 11.603 1.00 96.94 211 TRP A N 1
ATOM 1567 C CA . TRP A 1 211 ? 4.456 3.604 12.441 1.00 96.94 211 TRP A CA 1
ATOM 1568 C C . TRP A 1 211 ? 5.678 3.343 11.557 1.00 96.94 211 TRP A C 1
ATOM 1570 O O . TRP A 1 211 ? 5.830 2.288 10.939 1.00 96.94 211 TRP A O 1
ATOM 1580 N N . THR A 1 212 ? 6.514 4.376 11.416 1.00 96.00 212 THR A N 1
ATOM 1581 C CA . THR A 1 212 ? 7.671 4.376 10.510 1.00 96.00 212 THR A CA 1
ATOM 1582 C C . THR A 1 212 ? 8.677 3.257 10.820 1.00 96.00 212 THR A C 1
ATOM 1584 O O . THR A 1 212 ? 9.138 2.628 9.865 1.00 96.00 212 THR A O 1
ATOM 1587 N N . PRO A 1 213 ? 9.023 2.951 12.091 1.00 95.56 213 PRO A N 1
ATOM 1588 C CA . PRO A 1 213 ? 9.932 1.845 12.406 1.00 95.56 213 PRO A CA 1
ATOM 1589 C C . PRO A 1 213 ? 9.426 0.485 11.917 1.00 95.56 213 PRO A C 1
ATOM 1591 O O . PRO A 1 213 ? 10.228 -0.361 11.543 1.00 95.56 213 PRO A O 1
ATOM 1594 N N . GLU A 1 214 ? 8.110 0.298 11.863 1.00 96.38 214 GLU A N 1
ATOM 1595 C CA . GLU A 1 214 ? 7.437 -0.916 11.404 1.00 96.38 214 GLU A CA 1
ATOM 1596 C C . GLU A 1 214 ? 7.169 -0.927 9.891 1.00 96.38 214 GLU A C 1
ATOM 1598 O O . GLU A 1 214 ? 6.842 -1.969 9.324 1.00 96.38 214 GLU A O 1
ATOM 1603 N N . GLY A 1 215 ? 7.311 0.209 9.207 1.00 96.94 215 GLY A N 1
ATOM 1604 C CA . GLY A 1 215 ? 7.020 0.300 7.778 1.00 96.94 215 GLY A CA 1
ATOM 1605 C C . GLY A 1 215 ? 5.522 0.209 7.464 1.00 96.94 215 GLY A C 1
ATOM 1606 O O . GLY A 1 215 ? 5.143 -0.424 6.481 1.00 96.94 215 GLY A O 1
ATOM 1607 N N . VAL A 1 216 ? 4.667 0.758 8.337 1.00 97.50 216 VAL A N 1
ATOM 1608 C CA . VAL A 1 216 ? 3.202 0.654 8.237 1.00 97.50 216 VAL A CA 1
ATOM 1609 C C . VAL A 1 216 ? 2.548 2.034 8.315 1.00 97.50 216 VAL A C 1
ATOM 1611 O O . VAL A 1 216 ? 2.820 2.807 9.231 1.00 97.50 216 VAL A O 1
ATOM 1614 N N . MET A 1 217 ? 1.627 2.326 7.397 1.00 97.31 217 MET A N 1
ATOM 1615 C CA . MET A 1 217 ? 0.695 3.455 7.481 1.00 97.31 217 MET A CA 1
ATOM 1616 C C . MET A 1 217 ? -0.730 2.945 7.292 1.00 97.31 217 MET A C 1
ATOM 1618 O O . MET A 1 217 ? -0.984 2.080 6.462 1.00 97.31 217 MET A O 1
ATOM 1622 N N . VAL A 1 218 ? -1.671 3.488 8.056 1.00 96.69 218 VAL A N 1
ATOM 1623 C CA . VAL A 1 218 ? -3.085 3.127 7.979 1.00 96.69 218 VAL A CA 1
ATOM 1624 C C . VAL A 1 218 ? -3.921 4.385 7.791 1.00 96.69 218 VAL A C 1
ATOM 1626 O O . VAL A 1 218 ? -3.850 5.305 8.604 1.00 96.69 218 VAL A O 1
ATOM 1629 N N . GLU A 1 219 ? -4.718 4.421 6.725 1.00 94.62 219 GLU A N 1
ATOM 1630 C CA . GLU A 1 219 ? -5.810 5.380 6.550 1.00 94.62 219 GLU A CA 1
ATOM 1631 C C . GLU A 1 219 ? -7.085 4.796 7.159 1.00 94.62 219 GLU A C 1
ATOM 1633 O O . GLU A 1 219 ? -7.434 3.643 6.900 1.00 94.62 219 GLU A O 1
ATOM 1638 N N . TRP A 1 220 ? -7.809 5.591 7.939 1.00 92.94 220 TRP A N 1
ATOM 1639 C CA . TRP A 1 220 ? -9.032 5.165 8.613 1.00 92.94 220 TRP A CA 1
ATOM 1640 C C . TRP A 1 220 ? -10.280 5.510 7.801 1.00 92.94 220 TRP A C 1
ATOM 1642 O O . TRP A 1 220 ? -10.323 6.505 7.079 1.00 92.94 220 TRP A O 1
ATOM 1652 N N . ALA A 1 221 ? -11.352 4.739 7.990 1.00 89.62 221 ALA A N 1
ATOM 1653 C CA . ALA A 1 221 ? -12.669 5.043 7.424 1.00 89.62 221 ALA A CA 1
ATOM 1654 C C . ALA A 1 221 ? -13.307 6.328 8.004 1.00 89.62 221 ALA A C 1
ATOM 1656 O O . ALA A 1 221 ? -14.338 6.800 7.521 1.00 89.62 221 ALA A O 1
ATOM 1657 N N . SER A 1 222 ? -12.685 6.923 9.024 1.00 86.19 222 SER A N 1
ATOM 1658 C CA . SER A 1 222 ? -13.101 8.188 9.621 1.00 86.19 222 SER A CA 1
ATOM 1659 C C . SER A 1 222 ? -12.693 9.392 8.764 1.00 86.19 222 SER A C 1
ATOM 1661 O O . SER A 1 222 ? -11.526 9.557 8.401 1.00 86.19 222 SER A O 1
ATOM 1663 N N . SER A 1 223 ? -13.647 10.279 8.466 1.00 81.94 223 SER A N 1
ATOM 1664 C CA . SER A 1 223 ? -13.418 11.491 7.668 1.00 81.94 223 SER A CA 1
ATOM 1665 C C . SER A 1 223 ? -14.283 12.671 8.129 1.00 81.94 223 SER A C 1
ATOM 1667 O O . SER A 1 223 ? -15.275 12.498 8.837 1.00 81.94 223 SER A O 1
ATOM 1669 N N . GLY A 1 224 ? -13.898 13.887 7.729 1.00 81.12 224 GLY A N 1
ATOM 1670 C CA . GLY A 1 224 ? -14.627 15.119 8.046 1.00 81.12 224 GLY A CA 1
ATOM 1671 C C . GLY A 1 224 ? -14.391 15.660 9.462 1.00 81.12 224 GLY A C 1
ATOM 1672 O O . GLY A 1 224 ? -13.404 15.342 10.125 1.00 81.12 224 GLY A O 1
ATOM 1673 N N . LEU A 1 225 ? -15.295 16.534 9.916 1.00 80.69 225 LEU A N 1
ATOM 1674 C CA . LEU A 1 225 ? -15.215 17.151 11.242 1.00 80.69 225 LEU A CA 1
ATOM 1675 C C . LEU A 1 225 ? -15.390 16.085 12.341 1.00 80.69 225 LEU A C 1
ATOM 1677 O O . LEU A 1 225 ? -16.334 15.296 12.293 1.00 80.69 225 LEU A O 1
ATOM 1681 N N . GLY A 1 226 ? -14.484 16.068 13.324 1.00 85.00 226 GLY A N 1
ATOM 1682 C CA . GLY A 1 226 ? -14.467 15.059 14.395 1.00 85.00 226 GLY A CA 1
ATOM 1683 C C . GLY A 1 226 ? -13.917 13.695 13.960 1.00 85.00 226 GLY A C 1
ATOM 1684 O O . GLY A 1 226 ? -14.153 12.693 14.632 1.00 85.00 226 GLY A O 1
ATOM 1685 N N . ALA A 1 227 ? -13.202 13.622 12.828 1.00 87.06 227 ALA A N 1
ATOM 1686 C CA . ALA A 1 227 ? -12.635 12.360 12.354 1.00 87.06 227 ALA A CA 1
ATOM 1687 C C . ALA A 1 227 ? -11.658 11.731 13.364 1.00 87.06 227 ALA A C 1
ATOM 1689 O O . ALA A 1 227 ? -11.645 10.512 13.529 1.00 87.06 227 ALA A O 1
ATOM 1690 N N . TRP A 1 228 ? -10.885 12.559 14.070 1.00 90.75 228 TRP A N 1
ATOM 1691 C CA . TRP A 1 228 ? -9.963 12.110 15.115 1.00 90.75 228 TRP A CA 1
ATOM 1692 C C . TRP A 1 228 ? -10.678 11.476 16.308 1.00 90.75 228 TRP A C 1
ATOM 1694 O O . TRP A 1 228 ? -10.231 10.433 16.776 1.00 90.75 228 TRP A O 1
ATOM 1704 N N . ASP A 1 229 ? -11.822 12.023 16.723 1.00 91.06 229 ASP A N 1
ATOM 1705 C CA . ASP A 1 229 ? -12.600 11.491 17.851 1.00 91.06 229 ASP A CA 1
ATOM 1706 C C . ASP A 1 229 ? -13.158 10.093 17.545 1.00 91.06 229 ASP A C 1
ATOM 1708 O O . ASP A 1 229 ? -13.239 9.236 18.419 1.00 91.06 229 ASP A O 1
ATOM 1712 N N . LYS A 1 230 ? -13.497 9.839 16.275 1.00 89.25 230 LYS A N 1
ATOM 1713 C CA . LYS A 1 230 ? -14.050 8.559 15.798 1.00 89.25 230 LYS A CA 1
ATOM 1714 C C . LYS A 1 230 ? -12.987 7.570 15.318 1.00 89.25 230 LYS A C 1
ATOM 1716 O O . LYS A 1 230 ? -13.305 6.414 15.040 1.00 89.25 230 LYS A O 1
ATOM 1721 N N . GLY A 1 231 ? -11.737 8.009 15.169 1.00 87.94 231 GLY A N 1
ATOM 1722 C CA . GLY A 1 231 ? -10.670 7.226 14.543 1.00 87.94 231 GLY A CA 1
ATOM 1723 C C . GLY A 1 231 ? -10.384 5.908 15.257 1.00 87.94 231 GLY A C 1
ATOM 1724 O O . GLY A 1 231 ? -10.198 4.888 14.603 1.00 87.94 231 GLY A O 1
ATOM 1725 N N . GLY A 1 232 ? -10.429 5.911 16.593 1.00 91.69 232 GLY A N 1
ATOM 1726 C CA . GLY A 1 232 ? -10.194 4.711 17.401 1.00 91.69 232 GLY A CA 1
ATOM 1727 C C . GLY A 1 232 ? -11.237 3.609 17.189 1.00 91.69 232 GLY A C 1
ATOM 1728 O O . GLY A 1 232 ? -10.900 2.430 17.217 1.00 91.69 232 GLY A O 1
ATOM 1729 N N . GLU A 1 233 ? -12.490 3.969 16.928 1.00 93.31 233 GLU A N 1
ATOM 1730 C CA . GLU A 1 233 ? -13.576 3.005 16.695 1.00 93.31 233 GLU A CA 1
ATOM 1731 C C . GLU A 1 233 ? -13.724 2.632 15.216 1.00 93.31 233 GLU A C 1
ATOM 1733 O O . GLU A 1 233 ? -14.355 1.633 14.879 1.00 93.31 233 GLU A O 1
ATOM 1738 N N . SER A 1 234 ? -13.135 3.427 14.325 1.00 91.75 234 SER A N 1
ATOM 1739 C CA . SER A 1 234 ? -13.240 3.223 12.886 1.00 91.75 234 SER A CA 1
ATOM 1740 C C . SER A 1 234 ? -12.366 2.064 12.427 1.00 91.75 234 SER A C 1
ATOM 1742 O O . SER A 1 234 ? -11.232 1.898 12.886 1.00 91.75 234 SER A O 1
ATOM 1744 N N . THR A 1 235 ? -12.877 1.291 11.472 1.00 94.19 235 THR A N 1
ATOM 1745 C CA . THR A 1 235 ? -12.062 0.336 10.725 1.00 94.19 235 THR A CA 1
ATOM 1746 C C . THR A 1 235 ? -11.097 1.071 9.799 1.00 94.19 235 THR A C 1
ATOM 1748 O O . THR A 1 235 ? -11.265 2.253 9.468 1.00 94.19 235 THR A O 1
ATOM 1751 N N . TRP A 1 236 ? -10.034 0.384 9.403 1.00 93.94 236 TRP A N 1
ATOM 1752 C CA . TRP A 1 236 ? -9.102 0.905 8.413 1.00 93.94 236 TRP A CA 1
ATOM 1753 C C . TRP A 1 236 ? -9.718 0.861 7.011 1.00 93.94 236 TRP A C 1
ATOM 1755 O O . TRP A 1 236 ? -10.594 0.051 6.723 1.00 93.94 236 TRP A O 1
ATOM 1765 N N . ARG A 1 237 ? -9.260 1.750 6.134 1.00 91.94 237 ARG A N 1
ATOM 1766 C CA . ARG A 1 237 ? -9.668 1.864 4.731 1.00 91.94 237 ARG A CA 1
ATOM 1767 C C . ARG A 1 237 ? -8.548 1.461 3.784 1.00 91.94 237 ARG A C 1
ATOM 1769 O O . ARG A 1 237 ? -8.806 0.803 2.782 1.00 91.94 237 ARG A O 1
ATOM 1776 N N . CYS A 1 238 ? -7.329 1.881 4.094 1.00 94.62 238 CYS A N 1
ATOM 1777 C CA . CYS A 1 238 ? -6.137 1.565 3.324 1.00 94.62 238 CYS A CA 1
ATOM 1778 C C . CYS A 1 238 ? -5.008 1.234 4.295 1.00 94.62 238 CYS A C 1
ATOM 1780 O O . CYS A 1 238 ? -4.792 1.971 5.258 1.00 94.62 238 CYS A O 1
ATOM 1782 N N . LEU A 1 239 ? -4.316 0.128 4.056 1.00 97.31 239 LEU A N 1
ATOM 1783 C CA . LEU A 1 239 ? -3.058 -0.212 4.705 1.00 97.31 239 LEU A CA 1
ATOM 1784 C C . LEU A 1 239 ? -1.955 -0.016 3.670 1.00 97.31 239 LEU A C 1
ATOM 1786 O O . LEU A 1 239 ? -1.962 -0.698 2.652 1.00 97.31 239 LEU A O 1
ATOM 1790 N N . SER A 1 240 ? -0.982 0.830 3.972 1.00 97.81 240 SER A N 1
ATOM 1791 C CA . SER A 1 240 ? 0.248 0.948 3.198 1.00 97.81 240 SER A CA 1
ATOM 1792 C C . SER A 1 240 ? 1.398 0.262 3.934 1.00 97.81 240 SER A C 1
ATOM 1794 O O . SER A 1 240 ? 1.634 0.520 5.117 1.00 97.81 240 SER A O 1
ATOM 1796 N N . VAL A 1 241 ? 2.126 -0.595 3.223 1.00 97.88 241 VAL A N 1
ATOM 1797 C CA . VAL A 1 241 ? 3.335 -1.290 3.682 1.00 97.88 241 VAL A CA 1
ATOM 1798 C C . VAL A 1 241 ? 4.528 -0.772 2.890 1.00 97.88 241 VAL A C 1
ATOM 1800 O O . VAL A 1 241 ? 4.474 -0.717 1.665 1.00 97.88 241 VAL A O 1
ATOM 1803 N N . PHE A 1 242 ? 5.606 -0.399 3.573 1.00 97.31 242 PHE A N 1
ATOM 1804 C CA . PHE A 1 242 ? 6.823 0.155 2.973 1.00 97.31 242 PHE A CA 1
ATOM 1805 C C . PHE A 1 242 ? 8.070 -0.273 3.757 1.00 97.31 242 PHE A C 1
ATOM 1807 O O . PHE A 1 242 ? 7.976 -0.945 4.784 1.00 97.31 242 PHE A O 1
ATOM 1814 N N . GLU A 1 243 ? 9.257 0.080 3.256 1.00 95.94 243 GLU A N 1
ATOM 1815 C CA . GLU A 1 243 ? 10.525 -0.257 3.913 1.00 95.94 243 GLU A CA 1
ATOM 1816 C C . GLU A 1 243 ? 10.582 0.281 5.364 1.00 95.94 243 GLU A C 1
ATOM 1818 O O . GLU A 1 243 ? 10.514 1.498 5.566 1.00 95.94 243 GLU A O 1
ATOM 1823 N N . PRO A 1 244 ? 10.756 -0.593 6.376 1.00 95.56 244 PRO A N 1
ATOM 1824 C CA . PRO A 1 244 ? 10.885 -0.186 7.773 1.00 95.56 244 PRO A CA 1
ATOM 1825 C C . PRO A 1 244 ? 11.974 0.871 7.996 1.00 95.56 244 PRO A C 1
ATOM 1827 O O . PRO A 1 244 ? 13.077 0.783 7.452 1.00 95.56 244 PRO A O 1
ATOM 1830 N N . GLY A 1 245 ? 11.671 1.875 8.817 1.00 93.25 245 GLY A N 1
ATOM 1831 C CA . GLY A 1 245 ? 12.585 2.968 9.156 1.00 93.25 245 GLY A CA 1
ATOM 1832 C C . GLY A 1 245 ? 12.656 4.105 8.130 1.00 93.25 245 GLY A C 1
ATOM 1833 O O . GLY A 1 245 ? 13.373 5.077 8.368 1.00 93.25 245 GLY A O 1
ATOM 1834 N N . LYS A 1 246 ? 11.911 4.036 7.019 1.00 90.31 246 LYS A N 1
ATOM 1835 C CA . LYS A 1 246 ? 11.782 5.132 6.044 1.00 90.31 246 LYS A CA 1
ATOM 1836 C C . LYS A 1 246 ? 10.349 5.653 6.028 1.00 90.31 246 LYS A C 1
ATOM 1838 O O . LYS A 1 246 ? 9.447 4.834 5.995 1.00 90.31 246 LYS A O 1
ATOM 1843 N N . PRO A 1 247 ? 10.100 6.972 6.040 1.00 86.38 247 PRO A N 1
ATOM 1844 C CA . PRO A 1 247 ? 8.736 7.489 5.996 1.00 86.38 247 PRO A CA 1
ATOM 1845 C C . PRO A 1 247 ? 8.039 7.128 4.680 1.00 86.38 247 PRO A C 1
ATOM 1847 O O . PRO A 1 247 ? 8.671 7.097 3.618 1.00 86.38 247 PRO A O 1
ATOM 1850 N N . SER A 1 248 ? 6.722 6.918 4.742 1.00 83.81 248 SER A N 1
ATOM 1851 C CA . SER A 1 248 ? 5.910 6.745 3.535 1.00 83.81 248 SER A CA 1
ATOM 1852 C C . SER A 1 248 ? 5.982 8.002 2.651 1.00 83.81 248 SER A C 1
ATOM 1854 O O . SER A 1 248 ? 5.967 9.132 3.152 1.00 83.81 248 SER A O 1
ATOM 1856 N N . GLY A 1 249 ? 6.090 7.804 1.331 1.00 73.88 249 GLY A N 1
ATOM 1857 C CA . GLY A 1 249 ? 6.099 8.882 0.333 1.00 73.88 249 GLY A CA 1
ATOM 1858 C C . GLY A 1 249 ? 7.468 9.437 -0.073 1.00 73.88 249 GLY A C 1
ATOM 1859 O O . GLY A 1 249 ? 7.501 10.284 -0.958 1.00 73.88 249 GLY A O 1
ATOM 1860 N N . GLY A 1 250 ? 8.574 8.944 0.500 1.00 56.06 250 GLY A N 1
ATOM 1861 C CA . GLY A 1 250 ? 9.921 9.443 0.190 1.00 56.06 250 GLY A CA 1
ATOM 1862 C C . GLY A 1 250 ? 10.168 10.852 0.749 1.00 56.06 250 GLY A C 1
ATOM 1863 O O . GLY A 1 250 ? 9.277 11.696 0.773 1.00 56.06 250 GLY A O 1
ATOM 1864 N N . ALA A 1 251 ? 11.369 11.081 1.279 1.00 33.84 251 ALA A N 1
ATOM 1865 C CA . ALA A 1 251 ? 11.795 12.384 1.795 1.00 33.84 251 ALA A CA 1
ATOM 1866 C C . ALA A 1 251 ? 12.184 13.346 0.663 1.00 33.84 251 ALA A C 1
ATOM 1868 O O . ALA A 1 251 ? 12.771 12.860 -0.331 1.00 33.84 251 ALA A O 1
#

pLDDT: mean 84.0, std 17.47, range [33.84, 98.44]

Foldseek 3Di:
DDPDDDADDFAEPLVQFFAALQHPVVVVVCVVQDPPDPPQDFFDWDFFQAWIWGHSQAQQKIWIKGFAPPDGTDRPDDSVNSNVCSVVVGITTFKMKGFQDDVVLVDDDPPCPPDDPPDDPVNHGDHHRTFQHWFFAAPPPPPPPDPPDDDDDDDDDDDDDDPDDDDDQDRGTDRHDSQDAQQNVCVRHPAAPDWDAQDPPDPPFATKGHNQQRQKIFGWSQHHDCSVVCRRNTGTGMIMGGDGNADPPHD

Sequence (251 aa):
MSTVMPTPNGTDLHALLGLSPSSPRLAAFLSRVEPDDNSCPPPEVKAYADIVYLNYRHIGLSLSFEPLPPLRPSSSSTLDDLRREGDNGRLKCTGLDLYNHDDAARARPPDDKKKAPRQRPDDRWEPFPAYPVLLPASSSPSSSAAPPSTASSPPSTDDTASPAATAPTSHLPFPLQPSTTGAALLTHFGEPTRKGGGSSSTPGVGIWTEWTPEGVMVEWASSGLGAWDKGGESTWRCLSVFEPGKPSGGA

Organism: Rhodotorula graminis (strain WP1) (NCBI:txid578459)

Nearest PDB structures (foldseek):
  2ffg-assembly1_B  TM=2.715E-01  e=7.529E+00  Bacillus subtilis